Protein AF-A0A7X9L0F0-F1 (afdb_monomer)

Solvent-accessible surface area (backbone atoms only — not comparable to full-atom values): 12012 Å² total; per-residue (Å²): 140,77,88,56,93,48,73,67,47,41,52,56,44,48,60,56,48,57,75,78,35,98,74,82,87,87,76,88,82,74,77,85,48,47,47,38,34,37,38,38,44,34,38,97,91,52,71,46,58,34,46,40,31,23,64,49,83,66,97,52,60,66,62,49,37,62,73,74,42,71,89,80,73,79,95,74,75,69,92,76,52,66,53,38,78,64,40,91,64,58,71,67,58,52,51,50,54,34,52,49,49,51,50,52,39,56,79,66,70,49,64,34,47,33,32,42,34,30,40,29,33,77,90,78,73,46,73,43,82,71,50,74,35,71,75,33,76,78,72,46,44,79,38,33,52,72,54,81,37,53,71,67,59,51,50,53,52,40,51,50,45,51,54,49,55,50,51,56,61,71,69,55,83,89,73,84,89,58,67,69,70,70,73,70,72,76,76,77,79,78,80,82,83,75,135

Mean predicted aligned error: 9.74 Å

Sequence (195 aa):
VSKASNKKELEEGLDIAFTFDRKVLVEKAINNPMELNCSVLGDERKAKASVIEMPVTGGNLLGFIEKYISGVIGSKGMASLKRVVPAPIEDSLTKELQELSLNVFKELDCKGVVRIDYMYDVESNNYYITEINVIPGSLSYYLWEKSDISYSELIDLLVDIALHAHSVKQNLNYTFSSDILKSGINGKKGTKGKL

pLDDT: mean 85.5, std 18.8, range [37.0, 98.75]

Foldseek 3Di:
DDDDPDDVSVVVVVVVVCVPDVDDDDDDDDPPFFKKKWKWFFAPVDIFIFAIKTFDDDQVPVVCCVVPVPPDDDPPDCSPDRIDPNDSDDPVVRVVVRVVNVVVCVVVRAHGMKMWMWTADPVVRDIDTDDIGSCDVVSVVVRVVNRVADPVNSVVSRVVRVVVVVVVVVPDDPDDDDCVVVVPPPPDPDDDDDD

Radius of gyration: 25.97 Å; Cα contacts (8 Å, |Δi|>4): 234; chains: 1; bounding box: 78×35×80 Å

Structure (mmCIF, N/CA/C/O backbone):
data_AF-A0A7X9L0F0-F1
#
_entry.id   AF-A0A7X9L0F0-F1
#
loop_
_atom_site.group_PDB
_atom_site.id
_atom_site.type_symbol
_atom_site.label_atom_id
_atom_site.label_alt_id
_atom_site.label_comp_id
_atom_site.label_asym_id
_atom_site.label_entity_id
_atom_site.label_seq_id
_atom_site.pdbx_PDB_ins_code
_atom_site.Cartn_x
_atom_site.Cartn_y
_atom_site.Cartn_z
_atom_site.occupancy
_atom_site.B_iso_or_equiv
_atom_site.auth_seq_id
_atom_site.auth_comp_id
_atom_site.auth_asym_id
_atom_site.auth_atom_id
_atom_site.pdbx_PDB_model_num
ATOM 1 N N . VAL A 1 1 ? -10.569 13.985 5.944 1.00 86.38 1 VAL A N 1
ATOM 2 C CA . VAL A 1 1 ? -10.777 12.818 6.833 1.00 86.38 1 VAL A CA 1
ATOM 3 C C . VAL A 1 1 ? -10.855 13.316 8.266 1.00 86.38 1 VAL A C 1
ATOM 5 O O . VAL A 1 1 ? -10.016 14.125 8.646 1.00 86.38 1 VAL A O 1
ATOM 8 N N . SER A 1 2 ? -11.852 12.886 9.035 1.00 92.31 2 SER A N 1
ATOM 9 C CA . SER A 1 2 ? -12.012 13.202 10.461 1.00 92.31 2 SER A CA 1
ATOM 10 C C . SER A 1 2 ? -12.421 11.938 11.224 1.00 92.31 2 SER A C 1
ATOM 12 O O . SER A 1 2 ? -13.057 11.051 10.658 1.00 92.31 2 SER A O 1
ATOM 14 N N . LYS A 1 3 ? -12.033 11.835 12.502 1.00 92.38 3 LYS A N 1
ATOM 15 C CA . LYS A 1 3 ? -12.476 10.761 13.404 1.00 92.38 3 LYS A CA 1
ATOM 16 C C . LYS A 1 3 ? -13.628 11.284 14.258 1.00 92.38 3 LYS A C 1
ATOM 18 O O . LYS A 1 3 ? -13.509 12.370 14.812 1.00 92.38 3 LYS A O 1
ATOM 23 N N . ALA A 1 4 ? -14.695 10.499 14.383 1.00 95.06 4 ALA A N 1
ATOM 24 C CA . ALA A 1 4 ? -15.849 10.817 15.216 1.00 95.06 4 ALA A CA 1
ATOM 25 C C . ALA A 1 4 ? -16.078 9.719 16.262 1.00 95.06 4 ALA A C 1
ATOM 27 O O . ALA A 1 4 ? -16.122 8.534 15.930 1.00 95.06 4 ALA A O 1
ATOM 28 N N . SER A 1 5 ? -16.235 10.117 17.523 1.00 95.38 5 SER A N 1
ATOM 29 C CA . SER A 1 5 ? -16.463 9.219 18.667 1.00 95.38 5 SER A CA 1
ATOM 30 C C . SER A 1 5 ? -17.915 9.240 19.155 1.00 95.38 5 SER A C 1
ATOM 32 O O . SER A 1 5 ? -18.301 8.446 20.010 1.00 95.38 5 SER A O 1
ATOM 34 N N . ASN A 1 6 ? -18.730 10.157 18.634 1.00 96.69 6 ASN A N 1
ATOM 35 C CA . ASN A 1 6 ? -20.143 10.301 18.966 1.00 96.69 6 ASN A CA 1
ATOM 36 C C . ASN A 1 6 ? -20.931 10.885 17.782 1.00 96.69 6 ASN A C 1
ATOM 38 O O . ASN A 1 6 ? -20.364 11.299 16.773 1.00 96.69 6 ASN A O 1
ATOM 42 N N . LYS A 1 7 ? -22.262 10.919 17.922 1.00 97.31 7 LYS A N 1
ATOM 43 C CA . LYS A 1 7 ? -23.176 11.391 16.874 1.00 97.31 7 LYS A CA 1
ATOM 44 C C . LYS A 1 7 ? -22.903 12.838 16.445 1.00 97.31 7 LYS A C 1
ATOM 46 O O . LYS A 1 7 ? -22.953 13.118 15.256 1.00 97.31 7 LYS A O 1
ATOM 51 N N . LYS A 1 8 ? -22.605 13.731 17.391 1.00 97.88 8 LYS A N 1
ATOM 52 C CA . LYS A 1 8 ? -22.374 15.149 17.096 1.00 97.88 8 LYS A CA 1
ATOM 53 C C . LYS A 1 8 ? -21.105 15.339 16.259 1.00 97.88 8 LYS A C 1
ATOM 55 O O . LYS A 1 8 ? -21.146 16.003 15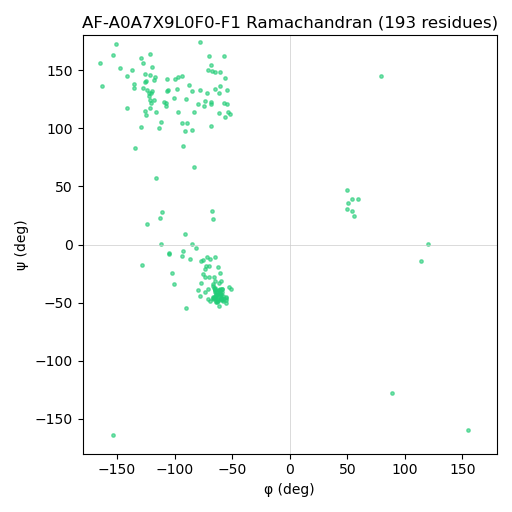.234 1.00 97.88 8 LYS A O 1
ATOM 60 N N . GLU A 1 9 ? -20.007 14.696 16.654 1.00 97.62 9 GLU A N 1
ATOM 61 C CA . GLU A 1 9 ? -18.753 14.719 15.885 1.00 97.62 9 GLU A CA 1
ATOM 62 C C . GLU A 1 9 ? -18.917 14.102 14.489 1.00 97.62 9 GLU A C 1
ATOM 64 O O . GLU A 1 9 ? -18.269 14.536 13.539 1.00 97.62 9 GLU A O 1
ATOM 69 N N . LEU A 1 10 ? -19.787 13.094 14.349 1.00 97.12 10 LEU A N 1
ATOM 70 C CA . LEU A 1 10 ? -20.101 12.509 13.048 1.00 97.12 10 LEU A CA 1
ATOM 71 C C . LEU A 1 10 ? -20.840 13.512 12.155 1.00 97.12 10 LEU A C 1
ATOM 73 O O . LEU A 1 10 ? -20.467 13.656 10.997 1.00 97.12 10 LEU A O 1
ATOM 77 N N . GLU A 1 11 ? -21.852 14.207 12.679 1.00 97.50 11 GLU A N 1
ATOM 78 C CA . GLU A 1 11 ? -22.581 15.255 11.946 1.00 97.50 11 GLU A CA 1
ATOM 79 C C . GLU A 1 11 ? -21.628 16.371 11.486 1.00 97.50 11 GLU A C 1
ATOM 81 O O . GLU A 1 11 ? -21.585 16.686 10.299 1.00 97.50 11 GLU A O 1
ATOM 86 N N . GLU A 1 12 ? -20.769 16.870 12.380 1.00 97.19 12 GLU A N 1
ATOM 87 C CA . GLU A 1 12 ? -19.753 17.882 12.050 1.00 97.19 12 GLU A CA 1
ATOM 88 C C . GLU A 1 12 ? -18.753 17.381 10.990 1.00 97.19 12 GLU A C 1
ATOM 90 O O . GLU A 1 12 ? -18.395 18.101 10.055 1.00 97.19 12 GLU A O 1
ATOM 95 N N . GLY A 1 13 ? -18.304 16.128 11.107 1.00 97.06 13 GLY A N 1
ATOM 96 C CA . GLY A 1 13 ? -17.402 15.509 10.139 1.00 97.06 13 GLY A CA 1
ATOM 97 C C . GLY A 1 13 ? -18.034 15.341 8.756 1.00 97.06 13 GLY A C 1
ATOM 98 O O . GLY A 1 13 ? -17.358 15.565 7.750 1.00 97.06 13 GLY A O 1
ATOM 99 N N . LEU A 1 14 ? -19.320 14.983 8.705 1.00 97.56 14 LEU A N 1
ATOM 100 C CA . LEU A 1 14 ? -20.085 14.873 7.463 1.00 97.56 14 LEU A CA 1
ATOM 101 C C . LEU A 1 14 ? -20.261 16.237 6.798 1.00 97.56 14 LEU A C 1
ATOM 103 O O . LEU A 1 14 ? -19.993 16.343 5.602 1.00 97.56 14 LEU A O 1
ATOM 107 N N . ASP A 1 15 ? -20.633 17.271 7.557 1.00 96.94 15 ASP A N 1
ATOM 108 C CA . ASP A 1 15 ? -20.785 18.633 7.032 1.00 96.94 15 ASP A CA 1
ATOM 109 C C . ASP A 1 15 ? -19.497 19.107 6.354 1.00 96.94 15 ASP A C 1
ATOM 111 O O . ASP A 1 15 ? -19.527 19.590 5.223 1.00 96.94 15 ASP A O 1
ATOM 115 N N . ILE A 1 16 ? -18.347 18.887 7.002 1.00 96.25 16 ILE A N 1
ATOM 116 C CA . ILE A 1 16 ? -17.034 19.204 6.429 1.00 96.25 16 ILE A CA 1
ATOM 117 C C . ILE A 1 16 ? -16.771 18.357 5.179 1.00 96.25 16 ILE A C 1
ATOM 119 O O . ILE A 1 16 ? -16.377 18.898 4.147 1.00 96.25 16 ILE A O 1
ATOM 123 N N . ALA A 1 17 ? -16.974 17.039 5.241 1.00 97.38 17 ALA A N 1
ATOM 124 C CA . ALA A 1 17 ? -16.674 16.138 4.128 1.00 97.38 17 ALA A CA 1
ATOM 125 C C . ALA A 1 17 ? -17.493 16.469 2.868 1.00 97.38 17 ALA A C 1
ATOM 127 O O . ALA A 1 17 ? -16.936 16.479 1.768 1.00 97.38 17 ALA A O 1
ATOM 128 N N . PHE A 1 18 ? -18.771 16.829 3.023 1.00 97.75 18 PHE A N 1
ATOM 129 C CA . PHE A 1 18 ? -19.638 17.218 1.908 1.00 97.75 18 PHE A CA 1
ATOM 130 C C . PHE A 1 18 ? -19.264 18.560 1.260 1.00 97.75 18 PHE A C 1
ATOM 132 O O . PHE A 1 18 ? -19.721 18.846 0.153 1.00 97.75 18 PHE A O 1
ATOM 139 N N . THR A 1 19 ? -18.394 19.365 1.885 1.00 97.19 19 THR A N 1
ATOM 140 C CA . THR A 1 19 ? -17.792 20.528 1.205 1.00 97.19 19 THR A CA 1
ATOM 141 C C . THR A 1 19 ? -16.729 20.134 0.175 1.00 97.19 19 THR A C 1
ATOM 143 O O . THR A 1 19 ? -16.453 20.918 -0.734 1.00 97.19 19 THR A O 1
ATOM 146 N N . PHE A 1 20 ? -16.148 18.933 0.290 1.00 97.00 20 PHE A N 1
ATOM 147 C CA . PHE A 1 20 ? -15.087 18.442 -0.594 1.00 97.00 20 PHE A CA 1
ATOM 148 C C . PHE A 1 20 ? -15.592 17.476 -1.670 1.00 97.00 20 PHE A C 1
ATOM 150 O O . PHE A 1 20 ? -15.057 17.483 -2.777 1.00 97.00 20 PHE A O 1
ATOM 157 N N . ASP A 1 21 ? -16.607 16.657 -1.376 1.00 97.75 21 ASP A N 1
ATOM 158 C CA . ASP A 1 21 ? -17.177 15.707 -2.340 1.00 97.75 21 ASP A CA 1
ATOM 159 C C . ASP A 1 21 ? -18.686 15.504 -2.110 1.00 97.75 21 ASP A C 1
ATOM 161 O O . ASP A 1 21 ? -19.192 15.586 -0.996 1.00 97.75 21 ASP A O 1
ATOM 165 N N . ARG A 1 22 ? -19.422 15.179 -3.176 1.00 97.12 22 ARG A N 1
ATOM 166 C CA . ARG A 1 22 ? -20.840 14.787 -3.128 1.00 97.12 22 ARG A CA 1
ATOM 167 C C . ARG A 1 22 ? -21.059 13.389 -2.545 1.00 97.12 22 ARG A C 1
ATOM 169 O O . ARG A 1 22 ? -22.194 13.036 -2.227 1.00 97.12 22 ARG A O 1
ATOM 176 N N . LYS A 1 23 ? -20.015 12.557 -2.497 1.00 97.44 23 LYS A N 1
ATOM 177 C CA . LYS A 1 23 ? -20.066 11.200 -1.947 1.00 97.44 23 LYS A CA 1
ATOM 178 C C . LYS A 1 23 ? -19.061 11.090 -0.810 1.00 97.44 23 LYS A C 1
ATOM 180 O O . LYS A 1 23 ? -17.874 11.304 -1.006 1.00 97.44 23 LYS A O 1
ATOM 185 N N . VAL A 1 24 ? -19.550 10.695 0.359 1.00 96.75 24 VAL A N 1
ATOM 186 C CA . VAL A 1 24 ? -18.734 10.501 1.559 1.00 96.75 24 VAL A CA 1
ATOM 187 C C . VAL A 1 24 ? -18.792 9.034 1.969 1.00 96.75 24 VAL A C 1
ATOM 189 O O . VAL A 1 24 ? -19.823 8.376 1.811 1.00 96.75 24 VAL A O 1
ATOM 192 N N . LEU A 1 25 ? -17.671 8.524 2.472 1.00 96.50 25 LEU A N 1
ATOM 193 C CA . LEU A 1 25 ? -17.548 7.189 3.038 1.00 96.50 25 LEU A CA 1
ATOM 194 C C . LEU A 1 25 ? -17.460 7.305 4.565 1.00 96.50 25 LEU A C 1
ATOM 196 O O . LEU A 1 25 ? -16.718 8.139 5.082 1.00 96.50 25 LEU A O 1
ATOM 200 N N . VAL A 1 26 ? -18.241 6.491 5.276 1.00 96.25 26 VAL A N 1
ATOM 201 C CA . VAL A 1 26 ? -18.210 6.393 6.741 1.00 96.25 26 VAL A CA 1
ATOM 202 C C . VAL A 1 26 ? -17.860 4.960 7.097 1.00 96.25 26 VAL A C 1
ATOM 204 O O . VAL A 1 26 ? -18.575 4.034 6.716 1.00 96.25 26 VAL A O 1
ATOM 207 N N . GLU A 1 27 ? -16.769 4.785 7.834 1.00 94.00 27 GLU A N 1
ATOM 208 C CA . GLU A 1 27 ? -16.207 3.474 8.151 1.00 94.00 27 GLU A CA 1
ATOM 209 C C . GLU A 1 27 ? -16.006 3.321 9.652 1.00 94.00 27 GLU A C 1
ATOM 211 O O . GLU A 1 27 ? -15.874 4.294 10.402 1.00 94.00 27 GLU A O 1
ATOM 216 N N . LYS A 1 28 ? -15.977 2.068 10.108 1.00 92.31 28 LYS A N 1
ATOM 217 C CA . LYS A 1 28 ? -15.648 1.765 11.496 1.00 92.31 28 LYS A CA 1
ATOM 218 C C . LYS A 1 28 ? -14.173 2.092 11.731 1.00 92.31 28 LYS A C 1
ATOM 220 O O . LYS A 1 28 ? -13.304 1.497 11.108 1.00 92.31 28 LYS A O 1
ATOM 225 N N . ALA A 1 29 ? -13.897 2.987 12.676 1.00 91.12 29 ALA A N 1
ATOM 226 C CA . ALA A 1 29 ? -12.527 3.298 13.059 1.00 91.12 29 ALA A CA 1
ATOM 227 C C . ALA A 1 29 ? -11.843 2.081 13.704 1.00 91.12 29 ALA A C 1
ATOM 229 O O . ALA A 1 29 ? -12.396 1.457 14.616 1.00 91.12 29 ALA A O 1
ATOM 230 N N . ILE A 1 30 ? -10.616 1.796 13.270 1.00 88.31 30 ILE A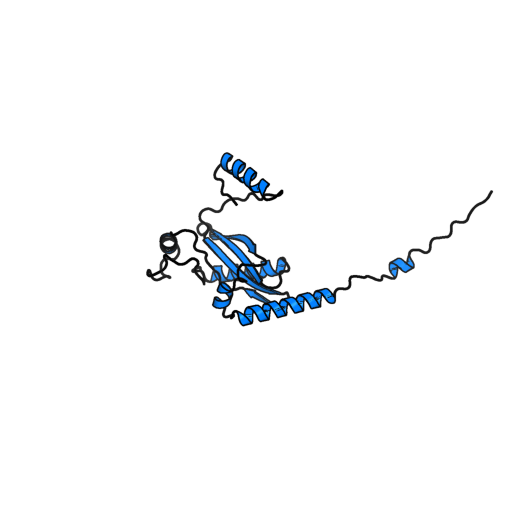 N 1
ATOM 231 C CA . ILE A 1 30 ? -9.710 0.873 13.955 1.00 88.31 30 ILE A CA 1
ATOM 232 C C . ILE A 1 30 ? -8.986 1.675 15.041 1.00 88.31 30 ILE A C 1
ATOM 234 O O . ILE A 1 30 ? -8.541 2.804 14.812 1.00 88.31 30 ILE A O 1
ATOM 238 N N . ASN A 1 31 ? -8.928 1.140 16.258 1.00 84.25 31 ASN A N 1
ATOM 239 C CA . ASN A 1 31 ? -8.285 1.825 17.374 1.00 84.25 31 ASN A CA 1
ATOM 240 C C . ASN A 1 31 ? -6.808 1.446 17.428 1.00 84.25 31 ASN A C 1
ATOM 242 O O . ASN A 1 31 ? -6.484 0.272 17.519 1.00 84.25 31 ASN A O 1
ATOM 246 N N . ASN A 1 32 ? -5.934 2.455 17.409 1.00 83.94 32 ASN A N 1
ATOM 247 C CA . ASN A 1 32 ? -4.477 2.296 17.457 1.00 83.94 32 ASN A CA 1
ATOM 248 C C . ASN A 1 32 ? -3.909 1.280 16.437 1.00 83.94 32 ASN A C 1
ATOM 250 O O . ASN A 1 32 ? -3.097 0.442 16.834 1.00 83.94 32 ASN A O 1
ATOM 254 N N . PRO A 1 33 ? -4.320 1.317 15.151 1.00 89.75 33 PRO A N 1
ATOM 255 C CA . PRO A 1 33 ? -3.752 0.421 14.155 1.00 89.75 33 PRO A CA 1
ATOM 256 C C . PRO A 1 33 ? -2.265 0.719 13.949 1.00 89.75 33 PRO A C 1
ATOM 258 O O . PRO A 1 33 ? -1.828 1.869 14.026 1.00 89.75 33 PRO A O 1
ATOM 261 N N . MET A 1 34 ? -1.506 -0.322 13.630 1.00 90.56 34 MET A N 1
ATOM 262 C CA . MET A 1 34 ? -0.194 -0.194 13.016 1.00 90.56 34 MET A CA 1
ATOM 263 C C . MET A 1 34 ? -0.395 0.067 11.520 1.00 90.56 34 MET A C 1
ATOM 265 O O . MET A 1 34 ? -1.014 -0.737 10.827 1.00 90.56 34 MET A O 1
ATOM 269 N N . GLU A 1 35 ? 0.107 1.190 11.018 1.00 93.94 35 GLU A N 1
ATOM 270 C CA . GLU A 1 35 ? 0.107 1.467 9.580 1.00 93.94 35 GLU A CA 1
ATOM 271 C C . GLU A 1 35 ? 1.232 0.676 8.902 1.00 93.94 35 GLU A C 1
ATOM 273 O O . GLU A 1 35 ? 2.370 0.672 9.379 1.00 93.94 35 GLU A O 1
ATOM 278 N N . LEU A 1 36 ? 0.919 0.011 7.791 1.00 96.94 36 LEU A N 1
ATOM 279 C CA . LEU A 1 36 ? 1.871 -0.759 6.993 1.00 96.94 36 LEU A CA 1
ATOM 280 C C . LEU A 1 36 ? 1.655 -0.463 5.512 1.00 96.94 36 LEU A C 1
ATOM 282 O O . LEU A 1 36 ? 0.525 -0.488 5.052 1.00 96.94 36 LEU A O 1
ATOM 286 N N . ASN A 1 37 ? 2.716 -0.236 4.743 1.00 97.75 37 ASN A N 1
ATOM 287 C CA . ASN A 1 37 ? 2.601 0.082 3.318 1.00 97.75 37 ASN A CA 1
ATOM 288 C C . ASN A 1 37 ? 3.446 -0.865 2.469 1.00 97.75 37 ASN A C 1
ATOM 290 O O . ASN A 1 37 ? 4.598 -1.148 2.804 1.00 97.75 37 ASN A O 1
ATOM 294 N N . CYS A 1 38 ? 2.912 -1.287 1.326 1.00 98.62 38 CYS A N 1
ATOM 295 C CA . CYS A 1 38 ? 3.629 -2.082 0.332 1.00 98.62 38 CYS A CA 1
ATOM 296 C C . CYS A 1 38 ? 3.510 -1.425 -1.044 1.00 98.62 38 CYS A C 1
ATOM 298 O O . CYS A 1 38 ? 2.425 -1.008 -1.444 1.00 98.62 38 CYS A O 1
ATOM 300 N N . SER A 1 39 ? 4.609 -1.325 -1.791 1.00 98.62 39 SER A N 1
ATOM 301 C CA . SER A 1 39 ? 4.567 -0.875 -3.181 1.00 98.62 39 SER A CA 1
ATOM 302 C C . SER A 1 39 ? 4.614 -2.063 -4.129 1.00 98.62 39 SER A C 1
ATOM 304 O O . SER A 1 39 ? 5.332 -3.031 -3.889 1.00 98.62 39 SER A O 1
ATOM 306 N N . VAL A 1 40 ? 3.874 -1.974 -5.231 1.00 98.75 40 VAL A N 1
ATOM 307 C CA . VAL A 1 40 ? 3.929 -2.948 -6.324 1.00 98.75 40 VAL A CA 1
ATOM 308 C C . VAL A 1 40 ? 4.350 -2.234 -7.599 1.00 98.75 40 VAL A C 1
ATOM 310 O O . VAL A 1 40 ? 3.819 -1.168 -7.908 1.00 98.75 40 VAL A O 1
ATOM 313 N N . LEU A 1 41 ? 5.321 -2.813 -8.304 1.00 98.62 41 LEU A N 1
ATOM 314 C CA . LEU A 1 41 ? 5.854 -2.334 -9.579 1.00 98.62 41 LEU A CA 1
ATOM 315 C C . LEU A 1 41 ? 5.686 -3.435 -10.620 1.00 98.62 41 LEU A C 1
ATOM 317 O O . LEU A 1 41 ? 6.139 -4.563 -10.401 1.00 98.62 41 LEU A O 1
ATOM 321 N N . GLY A 1 42 ? 5.079 -3.106 -11.756 1.00 98.19 42 GLY A N 1
ATOM 322 C CA . GLY A 1 42 ? 4.940 -4.044 -12.860 1.00 98.19 42 GLY A CA 1
ATOM 323 C C . GLY A 1 42 ? 3.765 -3.774 -13.782 1.00 98.19 42 GLY A C 1
ATOM 324 O O . GLY A 1 42 ? 3.227 -2.672 -13.849 1.00 98.19 42 GLY A O 1
ATOM 325 N N . ASP A 1 43 ? 3.383 -4.815 -14.502 1.00 97.69 43 ASP A N 1
ATOM 326 C CA . ASP A 1 43 ? 2.203 -4.886 -15.357 1.00 97.69 43 ASP A CA 1
ATOM 327 C C . ASP A 1 43 ? 1.744 -6.352 -15.475 1.00 97.69 43 ASP A C 1
ATOM 329 O O . ASP A 1 43 ? 2.153 -7.206 -14.680 1.00 97.69 43 ASP A O 1
ATOM 333 N N . GLU A 1 44 ? 0.902 -6.671 -16.458 1.00 94.19 44 GLU A N 1
ATOM 334 C CA . GLU A 1 44 ? 0.387 -8.024 -16.680 1.00 94.19 44 GLU A CA 1
ATOM 335 C C . GLU A 1 44 ? 1.468 -9.069 -17.005 1.00 94.19 44 GLU A C 1
ATOM 337 O O . GLU A 1 44 ? 1.222 -10.268 -16.856 1.00 94.19 44 GLU A O 1
ATOM 342 N N . ARG A 1 45 ? 2.663 -8.646 -17.447 1.00 95.56 45 ARG A N 1
ATOM 343 C CA . ARG A 1 45 ? 3.774 -9.553 -17.773 1.00 95.56 45 ARG A CA 1
ATOM 344 C C . ARG A 1 45 ? 4.460 -10.031 -16.502 1.00 95.56 45 ARG A C 1
ATOM 346 O O . ARG A 1 45 ? 4.812 -11.206 -16.383 1.00 95.56 45 ARG A O 1
ATOM 353 N N . LYS A 1 46 ? 4.705 -9.103 -15.574 1.00 96.44 46 LYS A N 1
ATOM 354 C CA . LYS A 1 46 ? 5.382 -9.359 -14.302 1.00 96.44 46 LYS A CA 1
ATOM 355 C C . LYS A 1 46 ? 5.118 -8.216 -13.331 1.00 96.44 46 LYS A C 1
ATOM 357 O O . LYS A 1 46 ? 5.299 -7.055 -13.683 1.00 96.44 46 LYS A O 1
ATOM 362 N N . ALA A 1 47 ? 4.824 -8.568 -12.084 1.00 98.00 47 ALA A N 1
ATOM 363 C CA . ALA A 1 47 ? 4.775 -7.640 -10.964 1.00 98.00 47 ALA A CA 1
ATOM 364 C C . ALA A 1 47 ? 5.684 -8.115 -9.824 1.00 98.00 47 ALA A C 1
ATOM 366 O O . ALA A 1 47 ? 5.874 -9.317 -9.617 1.00 98.00 47 ALA A O 1
ATOM 367 N N . LYS A 1 48 ? 6.269 -7.161 -9.101 1.00 98.44 48 LYS A N 1
ATOM 368 C CA . LYS A 1 48 ? 7.068 -7.384 -7.891 1.00 98.44 48 LYS A CA 1
ATOM 369 C C . LYS A 1 48 ? 6.472 -6.535 -6.773 1.00 98.44 48 LYS A C 1
ATOM 371 O O . LYS A 1 48 ? 6.075 -5.404 -7.029 1.00 98.44 48 LYS A O 1
ATOM 376 N N . ALA A 1 49 ? 6.427 -7.073 -5.559 1.00 98.62 49 ALA A N 1
ATOM 377 C CA . ALA A 1 49 ? 6.143 -6.311 -4.348 1.00 98.62 49 ALA A CA 1
ATOM 378 C C . ALA A 1 49 ? 7.457 -5.851 -3.699 1.00 98.62 49 ALA A C 1
ATOM 380 O O . ALA A 1 49 ? 8.470 -6.556 -3.757 1.00 98.62 49 ALA A O 1
ATOM 381 N N . SER A 1 50 ? 7.450 -4.668 -3.096 1.00 98.62 50 SER A N 1
ATOM 382 C CA . SER A 1 50 ? 8.561 -4.150 -2.303 1.00 98.62 50 SER A CA 1
ATOM 383 C C . SER A 1 50 ? 8.594 -4.776 -0.907 1.00 98.62 50 SER A C 1
ATOM 385 O O . SER A 1 50 ? 7.660 -5.464 -0.491 1.00 98.62 50 SER A O 1
ATOM 387 N N . VAL A 1 51 ? 9.632 -4.470 -0.128 1.00 98.38 51 VAL A N 1
ATOM 388 C CA . VAL A 1 51 ? 9.569 -4.594 1.340 1.00 98.38 51 VAL A CA 1
ATOM 389 C C . VAL A 1 51 ? 8.411 -3.765 1.918 1.00 98.38 51 VAL A C 1
ATOM 391 O O . VAL A 1 51 ? 7.901 -2.857 1.255 1.00 98.38 51 VAL A O 1
ATOM 394 N N . ILE A 1 52 ? 8.005 -4.065 3.153 1.00 98.31 52 ILE A N 1
ATOM 395 C CA . ILE A 1 52 ? 6.944 -3.337 3.861 1.00 98.31 52 ILE A CA 1
ATOM 396 C C . ILE A 1 52 ? 7.539 -2.130 4.601 1.00 98.31 52 ILE A C 1
ATOM 398 O O . ILE A 1 52 ? 8.599 -2.239 5.217 1.00 98.31 52 ILE A O 1
ATOM 402 N N . GLU A 1 53 ? 6.875 -0.979 4.552 1.00 96.25 53 GLU A N 1
ATOM 403 C CA . GLU A 1 53 ? 7.148 0.188 5.405 1.00 96.25 53 GLU A CA 1
ATOM 404 C C . GLU A 1 53 ? 6.188 0.199 6.592 1.00 96.25 53 GLU A C 1
ATOM 406 O O . GLU A 1 53 ? 5.013 -0.100 6.427 1.00 96.25 53 GLU A O 1
ATOM 411 N N . MET A 1 54 ? 6.668 0.642 7.755 1.00 94.31 54 MET A N 1
ATOM 412 C CA . MET A 1 54 ? 5.826 1.097 8.862 1.00 94.31 54 MET A CA 1
ATOM 413 C C . MET A 1 54 ? 6.015 2.614 9.041 1.00 94.31 54 MET A C 1
ATOM 415 O O . MET A 1 54 ? 7.076 3.042 9.523 1.00 94.31 54 MET A O 1
ATOM 419 N N . PRO A 1 55 ? 5.050 3.456 8.629 1.00 89.62 55 PRO A N 1
ATOM 420 C CA . PRO A 1 55 ? 5.073 4.884 8.927 1.00 89.62 55 PRO A CA 1
ATOM 421 C C . PRO A 1 55 ? 5.064 5.136 10.437 1.00 89.62 55 PRO A C 1
ATOM 423 O O . PRO A 1 55 ? 4.494 4.368 11.209 1.00 89.62 55 PRO A O 1
ATOM 426 N N . VAL A 1 56 ? 5.702 6.225 10.872 1.00 80.62 56 VAL A N 1
ATOM 427 C CA . VAL A 1 56 ? 5.736 6.607 12.290 1.00 80.62 56 VAL A CA 1
ATOM 428 C C . VAL A 1 56 ? 4.959 7.906 12.475 1.00 80.62 56 VAL A C 1
ATOM 430 O O . VAL A 1 56 ? 5.458 8.998 12.194 1.00 80.62 56 VAL A O 1
ATOM 433 N N . THR A 1 57 ? 3.722 7.788 12.948 1.00 67.56 57 THR A N 1
ATOM 434 C CA . THR A 1 57 ? 2.817 8.905 13.237 1.00 67.56 57 THR A CA 1
ATOM 435 C C . THR A 1 57 ? 2.865 9.267 14.727 1.00 67.56 57 THR A C 1
ATOM 437 O O . THR A 1 57 ? 2.448 8.506 15.593 1.00 67.56 57 THR A O 1
ATOM 440 N N . GLY A 1 58 ? 3.371 10.466 15.044 1.00 55.25 58 GLY A N 1
ATOM 441 C CA . GLY A 1 58 ? 3.452 10.982 16.419 1.00 55.25 58 GLY A CA 1
ATOM 442 C C . GLY A 1 58 ? 4.632 10.418 17.226 1.00 55.25 58 GLY A C 1
ATOM 443 O O . GLY A 1 58 ? 5.036 9.274 17.068 1.00 55.25 58 GLY A O 1
ATOM 444 N N . GLY A 1 59 ? 5.225 11.243 18.097 1.00 50.31 59 GLY A N 1
ATOM 445 C CA . GLY A 1 59 ? 6.521 11.005 18.762 1.00 50.31 59 GLY A CA 1
ATOM 446 C C . GLY A 1 59 ?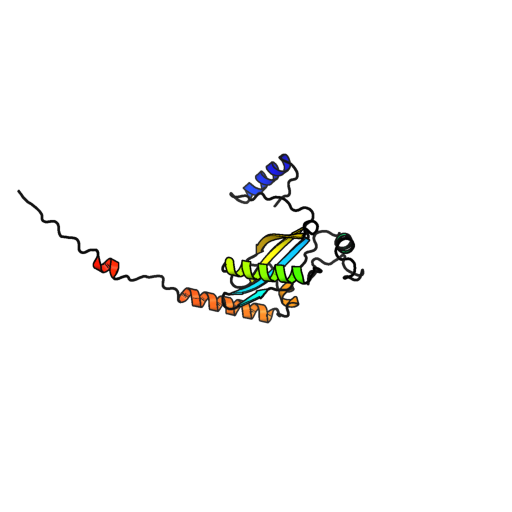 6.610 9.845 19.766 1.00 50.31 59 GLY A C 1
ATOM 447 O O . GLY A 1 59 ? 7.492 9.869 20.618 1.00 50.31 59 GLY A O 1
ATOM 448 N N . ASN A 1 60 ? 5.733 8.842 19.694 1.00 52.62 60 ASN A N 1
ATOM 449 C CA . ASN A 1 60 ? 5.663 7.731 20.645 1.00 52.62 60 ASN A CA 1
ATOM 450 C C . ASN A 1 60 ? 6.099 6.377 20.056 1.00 52.62 60 ASN A C 1
ATOM 452 O O . ASN A 1 60 ? 5.689 5.320 20.532 1.00 52.62 60 ASN A O 1
ATOM 456 N N . LEU A 1 61 ? 6.989 6.411 19.058 1.00 56.66 61 LEU A N 1
ATOM 457 C CA . LEU A 1 61 ? 7.656 5.230 18.499 1.00 56.66 61 LEU A CA 1
ATOM 458 C C . LEU A 1 61 ? 8.298 4.357 19.588 1.00 56.66 61 LEU A C 1
ATOM 460 O O . LEU A 1 61 ? 8.231 3.138 19.516 1.00 56.66 61 LEU A O 1
ATOM 464 N N . LEU A 1 62 ? 8.880 4.983 20.617 1.00 53.03 62 LEU A N 1
ATOM 465 C CA . LEU A 1 62 ? 9.496 4.283 21.747 1.00 53.03 62 LEU A CA 1
ATOM 466 C C . LEU A 1 62 ? 8.478 3.441 22.524 1.00 53.03 62 LEU A C 1
ATOM 468 O O . LEU A 1 62 ? 8.724 2.259 22.725 1.00 53.03 62 LEU A O 1
ATOM 472 N N . GLY A 1 63 ? 7.320 4.005 22.883 1.00 58.41 63 GLY A N 1
ATOM 473 C CA . GLY A 1 63 ? 6.283 3.267 23.609 1.00 58.41 63 GLY A CA 1
ATOM 474 C C . GLY A 1 63 ? 5.661 2.140 22.782 1.00 58.41 63 GLY A C 1
ATOM 475 O O . GLY A 1 63 ? 5.330 1.089 23.323 1.00 58.41 63 GLY A O 1
ATOM 476 N N . PHE A 1 64 ? 5.540 2.324 21.464 1.00 62.59 64 PHE A N 1
ATOM 477 C CA . PHE A 1 64 ? 5.055 1.274 20.569 1.00 62.59 64 PHE A CA 1
ATOM 478 C C . PHE A 1 64 ? 6.077 0.145 20.395 1.00 62.59 64 PHE A C 1
ATOM 480 O O . PHE A 1 64 ? 5.728 -1.024 20.539 1.00 62.59 64 PHE A O 1
ATOM 487 N N . ILE A 1 65 ? 7.348 0.484 20.150 1.00 61.75 65 ILE A N 1
ATOM 488 C CA . ILE A 1 65 ? 8.427 -0.502 20.018 1.00 61.75 65 ILE A CA 1
ATOM 489 C C . ILE A 1 65 ? 8.611 -1.287 21.313 1.00 61.75 65 ILE A C 1
ATOM 491 O O . ILE A 1 65 ? 8.761 -2.502 21.277 1.00 61.75 65 ILE A O 1
ATOM 495 N N . GLU A 1 66 ? 8.569 -0.615 22.459 1.00 59.12 66 GLU A N 1
ATOM 496 C CA . GLU A 1 66 ? 8.690 -1.264 23.762 1.00 59.12 66 GLU A CA 1
ATOM 497 C C . GLU A 1 66 ? 7.512 -2.209 24.037 1.00 59.12 66 GLU A C 1
ATOM 499 O O . GLU A 1 66 ? 7.713 -3.312 24.543 1.00 59.12 66 GLU A O 1
ATOM 504 N N . LYS A 1 67 ? 6.293 -1.820 23.637 1.00 62.12 67 LYS A N 1
ATOM 505 C CA . LYS A 1 67 ? 5.081 -2.620 23.848 1.00 62.12 67 LYS A CA 1
ATOM 506 C C . LYS A 1 67 ? 4.938 -3.797 22.872 1.00 62.12 67 LYS A C 1
ATOM 508 O O . LYS A 1 67 ? 4.397 -4.822 23.275 1.00 62.12 67 LYS A O 1
ATO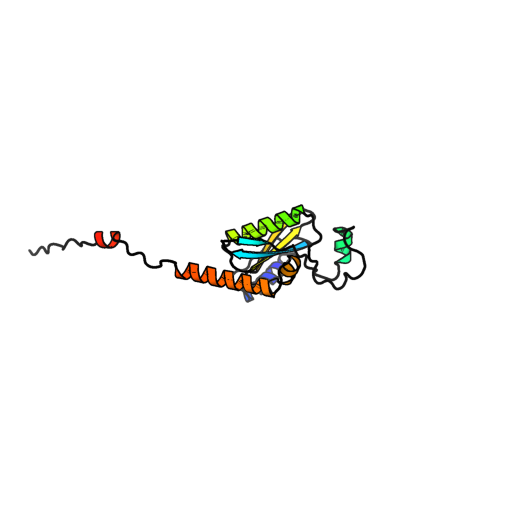M 513 N N . TYR A 1 68 ? 5.401 -3.665 21.625 1.00 61.97 68 TYR A N 1
ATOM 514 C CA . TYR A 1 68 ? 5.082 -4.622 20.551 1.00 61.97 68 TYR A CA 1
ATOM 515 C C . TYR A 1 68 ? 6.284 -5.176 19.771 1.00 61.97 68 TYR A C 1
ATOM 517 O O . TYR A 1 68 ? 6.137 -6.192 19.105 1.00 61.97 68 TYR A O 1
ATOM 525 N N . ILE A 1 69 ? 7.458 -4.540 19.828 1.00 61.66 69 ILE A N 1
ATOM 526 C CA . ILE A 1 69 ? 8.638 -4.868 18.994 1.00 61.66 69 ILE A CA 1
ATOM 527 C C . ILE A 1 69 ? 9.872 -5.167 19.883 1.00 61.66 69 ILE A C 1
ATOM 529 O O . ILE A 1 69 ? 11.025 -5.122 19.446 1.00 61.66 69 ILE A O 1
ATOM 533 N N . SER A 1 70 ? 9.659 -5.457 21.173 1.00 48.28 70 SER A N 1
ATOM 534 C CA . SER A 1 70 ? 10.742 -5.636 22.145 1.00 48.28 70 SER A CA 1
ATOM 535 C C . SER A 1 70 ? 11.759 -6.697 21.680 1.00 48.28 70 SER A C 1
ATOM 537 O O . SER A 1 70 ? 11.421 -7.845 21.417 1.00 48.28 70 SER A O 1
ATOM 539 N N . GLY A 1 71 ? 13.030 -6.288 21.547 1.00 50.16 71 GLY A N 1
ATOM 540 C CA . GLY A 1 71 ? 14.158 -7.170 21.207 1.00 50.16 71 GLY A CA 1
ATOM 541 C C . GLY A 1 71 ? 14.843 -6.928 19.855 1.00 50.16 71 GLY A C 1
ATOM 542 O O . GLY A 1 71 ? 15.961 -7.405 19.677 1.00 50.16 71 GLY A O 1
ATOM 543 N N . VAL A 1 72 ? 14.249 -6.162 18.930 1.00 48.12 72 VAL A N 1
ATOM 544 C CA . VAL A 1 72 ? 14.786 -6.040 17.552 1.00 48.12 72 VAL A CA 1
ATOM 545 C C . VAL A 1 72 ? 15.560 -4.737 17.303 1.00 48.12 72 VAL A C 1
ATOM 547 O O . VAL A 1 72 ? 16.432 -4.693 16.437 1.00 48.12 72 VAL A O 1
ATOM 550 N N . ILE A 1 73 ? 15.297 -3.664 18.062 1.00 49.12 73 ILE A N 1
ATOM 551 C CA . ILE A 1 73 ? 15.784 -2.323 17.701 1.00 49.12 73 ILE A CA 1
ATOM 552 C C . ILE A 1 73 ? 16.578 -1.681 18.845 1.00 49.12 73 ILE A C 1
ATOM 554 O O . ILE A 1 73 ? 16.052 -1.392 19.919 1.00 49.12 73 ILE A O 1
ATOM 558 N N . GLY A 1 74 ? 17.875 -1.455 18.610 1.00 47.22 74 GLY A N 1
ATOM 559 C CA . GLY A 1 74 ? 18.787 -0.829 19.566 1.00 47.22 74 GLY A CA 1
ATOM 560 C C . GLY A 1 74 ? 18.362 0.598 19.932 1.00 47.22 74 GLY A C 1
ATOM 561 O O . GLY A 1 74 ? 18.125 1.439 19.068 1.00 47.22 74 GLY A O 1
ATOM 562 N N . SER A 1 75 ? 18.306 0.880 21.234 1.00 43.53 75 SER A N 1
ATOM 563 C CA . SER A 1 75 ? 17.737 2.079 21.874 1.00 43.53 75 SER A CA 1
ATOM 564 C C . SER A 1 75 ? 18.475 3.411 21.630 1.00 43.53 75 SER A C 1
ATOM 566 O O . SER A 1 75 ? 18.441 4.296 22.484 1.00 43.53 75 SER A O 1
ATOM 568 N N . LYS A 1 76 ? 19.166 3.607 20.502 1.00 40.69 76 LYS A N 1
ATOM 569 C CA . LYS A 1 76 ? 19.907 4.850 20.222 1.00 40.69 76 LYS A CA 1
ATOM 570 C C . LYS A 1 76 ? 19.549 5.410 18.844 1.00 40.69 76 LYS A C 1
ATOM 572 O O . LYS A 1 76 ? 20.075 4.958 17.839 1.00 40.69 76 LYS A O 1
ATOM 577 N N . GLY A 1 77 ? 18.680 6.427 18.816 1.00 44.12 77 GLY A N 1
ATOM 578 C CA . GLY A 1 77 ? 18.494 7.311 17.649 1.00 44.12 77 GLY A CA 1
ATOM 579 C C . GLY A 1 77 ? 17.096 7.366 17.022 1.00 44.12 77 GLY A C 1
ATOM 580 O O . GLY A 1 77 ? 16.903 8.102 16.063 1.00 44.12 77 GLY A O 1
ATOM 581 N N . MET A 1 78 ? 16.107 6.641 17.551 1.00 50.59 78 MET A N 1
ATOM 582 C CA . MET A 1 78 ? 14.805 6.464 16.884 1.00 50.59 78 MET A CA 1
ATOM 583 C C . MET A 1 78 ? 13.844 7.663 16.938 1.00 50.59 78 MET A C 1
ATOM 585 O O . MET A 1 78 ? 12.870 7.690 16.196 1.00 50.59 78 MET A O 1
ATOM 589 N N . ALA A 1 79 ? 14.100 8.672 17.774 1.00 43.91 79 ALA A N 1
ATOM 590 C CA . ALA A 1 79 ? 13.173 9.792 17.984 1.00 43.91 79 ALA A CA 1
ATOM 591 C C . ALA A 1 79 ? 12.953 10.690 16.742 1.00 43.91 79 ALA A C 1
ATOM 593 O O . ALA A 1 79 ? 12.056 11.529 16.752 1.00 43.91 79 ALA A O 1
ATOM 594 N N . SER A 1 80 ? 13.750 10.528 15.679 1.00 48.41 80 SER A N 1
ATOM 595 C CA . SER A 1 80 ? 13.666 11.304 14.431 1.00 48.41 80 SER A CA 1
ATOM 596 C C . SER A 1 80 ? 13.197 10.502 13.209 1.00 48.41 80 SER A C 1
ATOM 598 O O . SER A 1 80 ? 13.104 11.063 12.112 1.00 48.41 80 SER A O 1
ATOM 600 N N . LEU A 1 81 ? 12.905 9.205 13.355 1.00 57.84 81 LEU A N 1
ATOM 601 C CA . LEU A 1 81 ? 12.483 8.370 12.231 1.00 57.84 81 LEU A CA 1
ATOM 602 C C . LEU A 1 81 ? 11.037 8.695 11.843 1.00 57.84 81 LEU A C 1
ATOM 604 O O . LEU A 1 81 ? 10.117 8.508 12.629 1.00 57.84 81 LEU A O 1
ATOM 608 N N . LYS A 1 82 ? 10.835 9.152 10.601 1.00 75.94 82 LYS A N 1
ATOM 609 C CA . LYS A 1 82 ? 9.496 9.340 10.007 1.00 75.94 82 LYS A CA 1
ATOM 610 C C . LYS A 1 82 ? 8.856 8.021 9.543 1.00 75.94 82 LYS A C 1
ATOM 612 O O . LYS A 1 82 ? 7.674 8.000 9.217 1.00 75.94 82 LYS A O 1
ATOM 617 N N . ARG A 1 83 ? 9.651 6.950 9.450 1.00 85.69 83 ARG A N 1
ATOM 618 C CA . ARG A 1 83 ? 9.280 5.623 8.940 1.00 85.69 83 ARG A CA 1
ATOM 619 C C . ARG A 1 83 ? 10.323 4.579 9.331 1.00 85.69 83 ARG A C 1
ATOM 621 O O . ARG A 1 83 ? 11.492 4.932 9.515 1.00 85.69 83 ARG A O 1
ATOM 628 N N . VAL A 1 84 ? 9.920 3.314 9.372 1.00 91.50 84 VAL A N 1
ATOM 629 C CA . VAL A 1 84 ? 10.802 2.148 9.522 1.00 91.50 84 VAL A CA 1
ATOM 630 C C . VAL A 1 84 ? 10.666 1.271 8.277 1.00 91.50 84 VAL A C 1
ATOM 632 O O . VAL A 1 84 ? 9.557 0.899 7.902 1.00 91.50 84 VAL A O 1
ATOM 635 N N . VAL A 1 85 ? 11.788 0.989 7.607 1.00 92.94 85 VAL A N 1
ATOM 636 C CA . VAL A 1 85 ? 11.836 0.191 6.371 1.00 92.94 85 VAL A CA 1
ATOM 637 C C . VAL A 1 85 ? 13.081 -0.711 6.402 1.00 92.94 85 VAL A C 1
ATOM 639 O O . VAL A 1 85 ? 14.193 -0.168 6.417 1.00 92.94 85 VAL A O 1
ATOM 642 N N . PRO A 1 86 ? 12.940 -2.051 6.387 1.00 94.75 86 PRO A N 1
ATOM 643 C CA . PRO A 1 86 ? 11.681 -2.805 6.408 1.00 94.75 86 PRO A CA 1
ATOM 644 C C . PRO A 1 86 ? 10.933 -2.682 7.748 1.00 94.75 86 PRO A C 1
ATOM 646 O O . PRO A 1 86 ? 11.542 -2.418 8.784 1.00 94.75 86 PRO A O 1
ATOM 649 N N . ALA A 1 87 ? 9.611 -2.857 7.720 1.00 93.94 87 ALA A N 1
ATOM 650 C CA . ALA A 1 87 ? 8.765 -2.882 8.907 1.00 93.94 87 ALA A CA 1
ATOM 651 C C . ALA A 1 87 ? 9.178 -4.034 9.846 1.00 93.94 87 ALA A C 1
ATOM 653 O O . ALA A 1 87 ? 9.421 -5.143 9.370 1.00 93.94 87 ALA A O 1
ATOM 654 N N . PRO A 1 88 ? 9.249 -3.806 11.169 1.00 91.00 88 PRO A N 1
ATOM 655 C CA . PRO A 1 88 ? 9.658 -4.820 12.136 1.00 91.00 88 PRO A CA 1
ATOM 656 C C . PRO A 1 88 ? 8.468 -5.716 12.521 1.00 91.00 88 PRO A C 1
ATOM 658 O O . PRO A 1 88 ? 7.976 -5.667 13.647 1.00 91.00 88 PRO A O 1
ATOM 661 N N . ILE A 1 89 ? 7.981 -6.491 11.556 1.00 92.69 89 ILE A N 1
ATOM 662 C CA . ILE A 1 89 ? 6.858 -7.426 11.693 1.00 92.69 89 ILE A CA 1
ATOM 663 C C . ILE A 1 89 ? 7.312 -8.847 11.348 1.00 92.69 89 ILE A C 1
ATOM 665 O O . ILE A 1 89 ? 8.360 -9.033 10.733 1.00 92.69 89 ILE A O 1
ATOM 669 N N . GLU A 1 90 ? 6.515 -9.844 11.727 1.00 94.06 90 GLU A N 1
ATOM 670 C CA . GLU A 1 90 ? 6.792 -11.248 11.412 1.00 94.06 90 GLU A CA 1
ATOM 671 C C . GLU A 1 90 ? 6.952 -11.479 9.899 1.00 94.06 90 GLU A C 1
ATOM 673 O O . GLU A 1 90 ? 6.226 -10.911 9.072 1.00 94.06 90 GLU A O 1
ATOM 678 N N . ASP A 1 91 ? 7.869 -12.375 9.527 1.00 96.12 91 ASP A N 1
ATOM 679 C CA . ASP A 1 91 ? 8.123 -12.738 8.126 1.00 96.12 91 ASP A CA 1
ATOM 680 C C . ASP A 1 91 ? 6.875 -13.316 7.442 1.00 96.12 91 ASP A C 1
ATOM 682 O O . ASP A 1 91 ? 6.687 -13.149 6.235 1.00 96.12 91 ASP A O 1
ATOM 686 N N . SER A 1 92 ? 6.014 -14.003 8.202 1.00 96.75 92 SER A N 1
ATOM 687 C CA . SER A 1 92 ? 4.738 -14.527 7.709 1.00 96.75 92 SER A CA 1
ATOM 688 C C . SER A 1 92 ? 3.800 -13.401 7.282 1.00 96.75 92 SER A C 1
ATOM 690 O O . SER A 1 92 ? 3.315 -13.421 6.154 1.00 96.75 92 SER A O 1
ATOM 692 N N . LEU A 1 93 ? 3.616 -12.391 8.138 1.00 96.38 93 LEU A N 1
ATOM 693 C CA . LEU A 1 93 ? 2.778 -11.229 7.842 1.00 96.38 93 LEU A CA 1
ATOM 694 C C . LEU A 1 93 ? 3.364 -10.403 6.690 1.00 96.38 93 LEU A C 1
ATOM 696 O O . LEU A 1 93 ? 2.629 -9.955 5.815 1.00 96.38 93 LEU A O 1
ATOM 700 N N . THR A 1 94 ? 4.690 -10.250 6.638 1.00 97.94 94 THR A N 1
ATOM 701 C CA . THR A 1 94 ? 5.371 -9.595 5.509 1.00 97.94 94 THR A CA 1
ATOM 702 C C . THR A 1 94 ? 5.013 -10.261 4.181 1.00 97.94 94 THR A C 1
ATOM 704 O O . THR A 1 94 ? 4.610 -9.574 3.240 1.00 97.94 94 THR A O 1
ATOM 707 N N . LYS A 1 95 ? 5.122 -11.593 4.103 1.00 98.38 95 LYS A N 1
ATOM 708 C CA . LYS A 1 95 ? 4.791 -12.352 2.888 1.00 98.38 95 LYS A CA 1
ATOM 709 C C . LYS A 1 95 ? 3.314 -12.243 2.537 1.00 98.38 95 LYS A C 1
ATOM 711 O O . LYS A 1 95 ? 2.990 -12.005 1.379 1.00 98.38 95 LYS A O 1
ATOM 716 N N . GLU A 1 96 ? 2.439 -12.354 3.529 1.00 98.25 96 GLU A N 1
ATOM 717 C CA . GLU A 1 96 ? 0.992 -12.255 3.344 1.00 98.25 96 GLU A CA 1
ATOM 718 C C . GLU A 1 96 ? 0.586 -10.895 2.759 1.00 98.25 96 GLU A C 1
ATOM 720 O O . GLU A 1 96 ? -0.140 -10.836 1.766 1.00 98.25 96 GLU A O 1
ATOM 725 N N . LEU A 1 97 ? 1.129 -9.796 3.293 1.00 98.44 97 LEU A N 1
ATOM 726 C CA . LEU A 1 97 ? 0.869 -8.454 2.768 1.00 98.44 97 LEU A CA 1
ATOM 727 C C . LEU A 1 97 ? 1.460 -8.251 1.367 1.00 98.44 97 LEU A C 1
ATOM 729 O O . LEU A 1 97 ? 0.847 -7.575 0.539 1.00 98.44 97 LEU A O 1
ATOM 733 N N . GLN A 1 98 ? 2.626 -8.828 1.067 1.00 98.75 98 GLN A N 1
ATOM 734 C CA . GLN A 1 98 ? 3.217 -8.773 -0.276 1.00 98.75 98 GLN A CA 1
ATOM 735 C C . GLN A 1 98 ? 2.375 -9.544 -1.302 1.00 98.75 98 GLN A C 1
ATOM 737 O O . GLN A 1 98 ? 2.104 -9.027 -2.388 1.00 98.75 98 GLN A O 1
ATOM 742 N N . GLU A 1 99 ? 1.930 -10.753 -0.961 1.00 98.62 99 GLU A N 1
ATOM 743 C CA . GLU A 1 99 ? 1.063 -11.578 -1.807 1.00 98.62 99 GLU A CA 1
ATOM 744 C C . GLU A 1 99 ? -0.296 -10.912 -2.030 1.00 98.62 99 GLU A C 1
ATOM 746 O O . GLU A 1 99 ? -0.758 -10.809 -3.170 1.00 98.62 99 GLU A O 1
ATOM 751 N N . LEU A 1 100 ? -0.910 -10.381 -0.970 1.00 98.62 100 LEU A N 1
ATOM 752 C CA . LEU A 1 100 ? -2.151 -9.623 -1.081 1.00 98.62 100 LEU A CA 1
ATOM 753 C C . LEU A 1 100 ? -1.971 -8.379 -1.956 1.00 98.62 100 LEU A C 1
ATOM 755 O O . LEU A 1 100 ? -2.806 -8.118 -2.818 1.00 98.62 100 LEU A O 1
ATOM 759 N N . SER A 1 101 ? -0.859 -7.658 -1.802 1.00 98.69 101 SER A N 1
ATOM 760 C CA . SER A 1 101 ? -0.549 -6.485 -2.624 1.00 98.69 101 SER A CA 1
ATOM 761 C C . SER A 1 101 ? -0.459 -6.831 -4.111 1.00 98.69 101 SER A C 1
ATOM 763 O O . SER A 1 101 ? -1.011 -6.118 -4.950 1.00 98.69 101 SER A O 1
ATOM 765 N N . LEU A 1 102 ? 0.188 -7.951 -4.447 1.00 98.69 102 LEU A N 1
ATOM 766 C CA . LEU A 1 102 ? 0.263 -8.459 -5.820 1.00 98.69 102 LEU A CA 1
ATOM 767 C C . LEU A 1 102 ? -1.115 -8.856 -6.360 1.00 98.69 102 LEU A C 1
ATOM 769 O O . LEU A 1 102 ? -1.432 -8.549 -7.511 1.00 98.69 102 LEU A O 1
ATOM 773 N N . ASN A 1 103 ? -1.944 -9.501 -5.536 1.00 98.38 103 ASN A N 1
ATOM 774 C CA . ASN A 1 103 ? -3.304 -9.871 -5.918 1.00 98.38 103 ASN A CA 1
ATOM 775 C C . ASN A 1 103 ? -4.158 -8.627 -6.187 1.00 98.38 103 ASN A C 1
ATOM 777 O O . ASN A 1 103 ? -4.764 -8.528 -7.247 1.00 98.38 103 ASN A O 1
ATOM 781 N N . VAL A 1 104 ? -4.142 -7.640 -5.290 1.00 98.00 104 VAL A N 1
ATOM 782 C CA . VAL A 1 104 ? -4.859 -6.364 -5.460 1.00 98.00 104 VAL A CA 1
ATOM 783 C C . VAL A 1 104 ? -4.412 -5.643 -6.730 1.00 98.00 104 VAL A C 1
ATOM 785 O O . VAL A 1 104 ? -5.252 -5.207 -7.515 1.00 98.00 104 VAL A O 1
ATOM 788 N N . PHE A 1 105 ? -3.100 -5.554 -6.964 1.00 98.50 105 PHE A N 1
ATOM 789 C CA . PHE A 1 105 ? -2.541 -4.949 -8.172 1.00 98.50 105 PHE A CA 1
ATOM 790 C C . PHE A 1 105 ? -3.093 -5.601 -9.444 1.00 98.50 105 PHE A C 1
ATOM 792 O O . PHE A 1 105 ? -3.494 -4.910 -10.381 1.00 98.50 105 PHE A O 1
ATOM 799 N N . LYS A 1 106 ? -3.147 -6.936 -9.459 1.00 97.56 106 LYS A N 1
ATOM 800 C CA . LYS A 1 106 ? -3.651 -7.718 -10.588 1.00 97.56 106 LYS A CA 1
ATOM 801 C C . LYS A 1 106 ? -5.163 -7.572 -10.774 1.00 97.56 106 LYS A C 1
ATOM 803 O O . LYS A 1 106 ? -5.606 -7.326 -11.891 1.00 97.56 106 LYS A O 1
ATOM 808 N N . GLU A 1 107 ? -5.949 -7.717 -9.709 1.00 97.50 107 GLU A N 1
ATOM 809 C CA . GLU A 1 107 ? -7.420 -7.664 -9.766 1.00 97.50 107 GLU A CA 1
ATOM 810 C C . GLU A 1 107 ? -7.940 -6.275 -10.167 1.00 97.50 107 GLU A C 1
ATOM 812 O O . GLU A 1 107 ? -8.996 -6.158 -10.787 1.00 97.50 107 GLU A O 1
ATOM 817 N N . LEU A 1 108 ? -7.182 -5.216 -9.867 1.00 97.12 108 LEU A N 1
ATOM 818 C CA . LEU A 1 108 ? -7.492 -3.847 -10.287 1.00 97.12 108 LEU A CA 1
ATOM 819 C C . LEU A 1 108 ? -6.868 -3.454 -11.636 1.00 97.12 108 LEU A C 1
ATOM 821 O O . LEU A 1 108 ? -6.913 -2.278 -11.996 1.00 97.12 108 LEU A O 1
ATOM 825 N N . ASP A 1 109 ? -6.276 -4.407 -12.368 1.00 96.50 109 ASP A N 1
ATOM 826 C CA . ASP A 1 109 ? -5.607 -4.198 -13.664 1.00 96.50 109 ASP A CA 1
ATOM 827 C C . ASP A 1 109 ? -4.579 -3.043 -13.644 1.00 96.50 109 ASP A C 1
ATOM 829 O O . ASP A 1 109 ? -4.414 -2.282 -14.608 1.00 96.50 109 ASP A O 1
ATOM 833 N N . CYS A 1 110 ? -3.885 -2.890 -12.510 1.00 97.38 110 CYS A N 1
ATOM 834 C CA .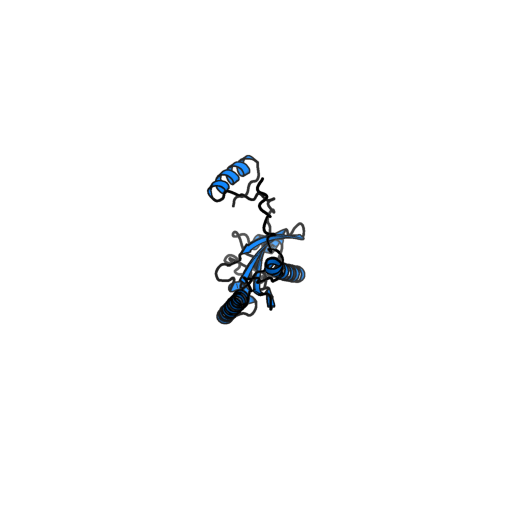 CYS A 1 110 ? -2.889 -1.845 -12.317 1.00 97.38 110 CYS A CA 1
ATOM 835 C C . CYS A 1 110 ? -1.666 -2.070 -13.218 1.00 97.38 110 CYS A C 1
ATOM 837 O O . CYS A 1 110 ? -1.292 -3.195 -13.548 1.00 97.38 110 CYS A O 1
ATOM 839 N N . LYS A 1 111 ? -1.030 -0.965 -13.619 1.00 97.75 111 LYS A N 1
ATOM 840 C CA . LYS A 1 111 ? 0.198 -0.935 -14.426 1.00 97.75 111 LYS A CA 1
ATOM 841 C C . LYS A 1 111 ? 1.088 0.191 -13.910 1.00 97.75 111 LYS A C 1
ATOM 843 O O . LYS A 1 111 ? 0.587 1.240 -13.508 1.00 97.75 111 LYS A O 1
ATOM 848 N N . GLY A 1 112 ? 2.399 -0.005 -13.943 1.00 98.12 112 GLY A N 1
ATOM 849 C CA . GLY A 1 112 ? 3.379 0.944 -13.424 1.00 98.12 112 GLY A CA 1
ATOM 850 C C . GLY A 1 112 ? 3.662 0.692 -11.949 1.00 98.12 112 GLY A C 1
ATOM 851 O O . GLY A 1 112 ? 4.000 -0.429 -11.579 1.00 98.12 112 GLY A O 1
ATOM 852 N N . VAL A 1 113 ? 3.553 1.728 -11.115 1.00 98.25 113 VAL A N 1
ATOM 853 C CA . VAL A 1 113 ? 3.816 1.644 -9.672 1.00 98.25 113 VAL A CA 1
ATOM 854 C C . VAL A 1 113 ? 2.612 2.106 -8.869 1.00 98.25 113 VAL A C 1
ATOM 856 O O . VAL A 1 113 ? 2.064 3.174 -9.123 1.00 98.25 113 VAL A O 1
ATOM 859 N N . VAL A 1 114 ? 2.241 1.325 -7.861 1.00 98.31 114 VAL A N 1
ATOM 860 C CA . VAL A 1 114 ? 1.226 1.704 -6.871 1.00 98.31 114 VAL A CA 1
ATOM 861 C C . VAL A 1 114 ? 1.769 1.497 -5.462 1.00 98.31 114 VAL A C 1
ATOM 863 O O . VAL A 1 114 ? 2.727 0.742 -5.257 1.00 98.31 114 VAL A O 1
ATOM 866 N N . ARG A 1 115 ? 1.160 2.154 -4.476 1.00 98.56 115 ARG A N 1
ATOM 867 C CA . ARG A 1 115 ? 1.355 1.848 -3.054 1.00 98.56 115 ARG A CA 1
ATOM 868 C C . ARG A 1 115 ? 0.018 1.464 -2.440 1.00 98.56 115 ARG A C 1
ATOM 870 O O . ARG A 1 115 ? -0.973 2.149 -2.665 1.00 98.56 115 ARG A O 1
ATOM 877 N N . ILE A 1 116 ? 0.003 0.353 -1.727 1.00 98.62 116 ILE A N 1
ATOM 878 C CA . ILE A 1 116 ? -1.162 -0.166 -1.027 1.00 98.62 116 ILE A CA 1
ATOM 879 C C . ILE A 1 116 ? -0.885 0.027 0.454 1.00 98.62 116 ILE A C 1
ATOM 881 O O . ILE A 1 116 ? 0.137 -0.443 0.967 1.00 98.62 116 ILE A O 1
ATOM 885 N N . ASP A 1 117 ? -1.789 0.749 1.099 1.00 97.81 117 ASP A N 1
ATOM 886 C CA . ASP A 1 117 ? -1.649 1.178 2.480 1.00 97.81 117 ASP A CA 1
ATOM 887 C C . ASP A 1 117 ? -2.612 0.343 3.326 1.00 97.81 117 ASP A C 1
ATOM 889 O O . ASP A 1 117 ? -3.784 0.167 2.980 1.00 97.81 117 ASP A O 1
ATOM 893 N N . TYR A 1 118 ? -2.109 -0.193 4.429 1.00 97.56 118 TYR A N 1
ATOM 894 C CA . TYR A 1 118 ? -2.799 -1.124 5.307 1.00 97.56 118 TYR A CA 1
ATOM 895 C C . TYR A 1 118 ? -2.897 -0.559 6.720 1.00 97.56 118 TYR A C 1
ATOM 897 O O . TYR A 1 118 ? -1.976 0.086 7.225 1.00 97.56 118 TYR A O 1
ATOM 905 N N . MET A 1 119 ? -3.999 -0.874 7.389 1.00 95.25 119 MET A N 1
ATOM 906 C CA . MET A 1 119 ? -4.123 -0.772 8.839 1.00 95.25 119 MET A CA 1
ATOM 907 C C . MET A 1 119 ? -4.126 -2.175 9.435 1.00 95.25 119 MET A C 1
ATOM 909 O O . MET A 1 119 ? -4.993 -2.985 9.111 1.00 95.25 119 MET A O 1
ATOM 913 N N . TYR A 1 120 ? -3.176 -2.450 10.321 1.00 94.31 120 TYR A N 1
ATOM 914 C CA . TYR A 1 120 ? -3.049 -3.709 11.042 1.00 94.31 120 TYR A CA 1
ATOM 915 C C . TYR A 1 120 ? -3.437 -3.534 12.514 1.00 94.31 120 TYR A C 1
ATOM 917 O O . TYR A 1 120 ? -2.837 -2.753 13.252 1.00 94.31 120 TYR A O 1
ATOM 925 N N . ASP A 1 121 ? -4.461 -4.260 12.945 1.00 92.38 121 ASP A N 1
ATOM 926 C CA . ASP A 1 121 ? -4.872 -4.364 14.339 1.00 92.38 121 ASP A CA 1
ATOM 927 C C . ASP A 1 121 ? -4.119 -5.519 15.009 1.00 92.38 121 ASP A C 1
ATOM 929 O O . ASP A 1 121 ? -4.433 -6.694 14.811 1.00 92.38 121 ASP A O 1
ATOM 933 N N . VAL A 1 122 ? -3.126 -5.157 15.823 1.00 87.88 122 VAL A N 1
ATOM 934 C CA . VAL A 1 122 ? -2.253 -6.103 16.529 1.00 87.88 122 VAL A CA 1
ATOM 935 C C . VAL A 1 122 ? -3.023 -6.940 17.556 1.00 87.88 122 VAL A C 1
ATOM 937 O O . VAL A 1 122 ? -2.656 -8.085 17.802 1.00 87.88 122 VAL A O 1
ATOM 940 N N . GLU A 1 123 ? -4.082 -6.399 18.168 1.00 87.50 123 GLU A N 1
ATOM 941 C CA . GLU A 1 123 ? -4.831 -7.112 19.213 1.00 87.50 123 GLU A CA 1
ATOM 942 C C . GLU A 1 123 ? -5.691 -8.226 18.620 1.00 87.50 123 GLU A C 1
ATOM 944 O O . GLU A 1 123 ? -5.762 -9.322 19.178 1.00 87.50 123 GLU A O 1
ATOM 949 N N . SER A 1 124 ? -6.332 -7.955 17.482 1.00 91.06 124 SER A N 1
ATOM 950 C CA . SER A 1 124 ? -7.169 -8.941 16.796 1.00 91.06 124 SER A CA 1
ATOM 951 C C . SER A 1 124 ? -6.433 -9.749 15.724 1.00 91.06 124 SER A C 1
ATOM 953 O O . SER A 1 124 ? -7.017 -10.689 15.184 1.00 91.06 124 SER A O 1
ATOM 955 N N . ASN A 1 125 ? -5.170 -9.412 15.438 1.00 90.56 125 ASN A N 1
ATOM 956 C CA . ASN A 1 125 ? -4.354 -10.001 14.374 1.00 90.56 125 ASN A CA 1
ATOM 957 C C . ASN A 1 125 ? -5.047 -9.930 12.997 1.00 90.56 125 ASN A C 1
ATOM 959 O O . ASN A 1 125 ? -4.994 -10.874 12.211 1.00 90.56 125 ASN A O 1
ATOM 963 N N . ASN A 1 126 ? -5.725 -8.812 12.718 1.00 93.62 126 ASN A N 1
ATOM 964 C CA . ASN A 1 126 ? -6.400 -8.559 11.442 1.00 93.62 126 ASN A CA 1
ATOM 965 C C . ASN A 1 126 ? -5.793 -7.340 10.757 1.00 93.62 126 ASN A C 1
ATOM 967 O O . ASN A 1 126 ? -5.521 -6.332 11.406 1.00 93.62 126 ASN A O 1
ATOM 971 N N . TYR A 1 127 ? -5.649 -7.391 9.438 1.00 95.12 127 TYR A N 1
ATOM 972 C CA . TYR A 1 127 ? -5.241 -6.251 8.623 1.00 95.12 127 TYR A CA 1
ATOM 973 C C . TYR A 1 127 ? -6.324 -5.904 7.599 1.00 95.12 127 TYR A C 1
ATOM 975 O O . TYR A 1 127 ? -7.103 -6.752 7.162 1.00 95.12 127 TYR A O 1
ATOM 983 N N . TYR A 1 128 ? -6.359 -4.635 7.211 1.00 96.12 128 TYR A N 1
ATOM 984 C CA . TYR A 1 128 ? -7.337 -4.077 6.287 1.00 96.12 128 TYR A CA 1
ATOM 985 C C . TYR A 1 128 ? -6.613 -3.191 5.282 1.00 96.12 128 TYR A C 1
ATOM 987 O O . TYR A 1 128 ? -5.719 -2.438 5.663 1.00 96.12 128 TYR A O 1
ATOM 995 N N . ILE A 1 129 ? -7.000 -3.270 4.009 1.00 97.00 129 ILE A N 1
ATOM 996 C CA . ILE A 1 129 ? -6.553 -2.305 3.000 1.00 97.00 129 ILE A CA 1
ATOM 997 C C . ILE A 1 129 ? -7.292 -0.997 3.264 1.00 97.00 129 ILE A C 1
ATOM 999 O O . ILE A 1 129 ? -8.522 -0.976 3.275 1.00 97.00 129 ILE A O 1
ATOM 1003 N N . THR A 1 130 ? -6.538 0.076 3.461 1.00 94.81 130 THR A N 1
ATOM 1004 C CA . THR A 1 130 ? -7.064 1.420 3.704 1.00 94.81 130 THR A CA 1
ATOM 1005 C C . THR A 1 130 ? -7.253 2.156 2.388 1.00 94.81 130 THR A C 1
ATOM 1007 O O . THR A 1 130 ? -8.339 2.638 2.081 1.00 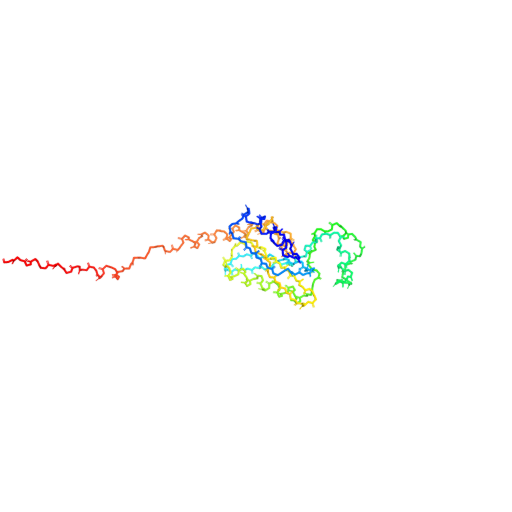94.81 130 THR A O 1
ATOM 1010 N N . GLU A 1 131 ? -6.193 2.234 1.587 1.00 95.69 131 GLU A N 1
ATOM 1011 C CA . GLU A 1 131 ? -6.221 2.930 0.308 1.00 95.69 131 GLU A CA 1
ATOM 1012 C C . GLU A 1 131 ? -5.189 2.372 -0.670 1.00 95.69 131 GLU A C 1
ATOM 1014 O O . GLU A 1 131 ? -4.244 1.668 -0.305 1.00 95.69 131 GLU A O 1
ATOM 1019 N N . ILE A 1 132 ? -5.393 2.702 -1.944 1.00 97.50 132 ILE A N 1
ATOM 1020 C CA . ILE A 1 132 ? -4.501 2.336 -3.038 1.00 97.50 132 ILE A CA 1
ATOM 1021 C C . ILE A 1 132 ? -4.099 3.616 -3.756 1.00 97.50 132 ILE A C 1
ATOM 1023 O O . ILE A 1 132 ? -4.898 4.268 -4.430 1.00 97.50 132 ILE A O 1
ATOM 1027 N N . ASN A 1 133 ? -2.828 3.959 -3.624 1.00 97.75 133 ASN A N 1
ATOM 1028 C CA . ASN A 1 133 ? -2.209 5.119 -4.231 1.00 97.75 133 ASN A CA 1
ATOM 1029 C C . ASN A 1 133 ? -1.640 4.736 -5.601 1.00 97.75 133 ASN A C 1
ATOM 1031 O O . ASN A 1 133 ? -0.533 4.206 -5.694 1.00 97.75 133 ASN A O 1
ATOM 1035 N N . VAL A 1 134 ? -2.395 5.016 -6.669 1.00 95.81 134 VAL A N 1
ATOM 1036 C CA . VAL A 1 134 ? -2.010 4.690 -8.061 1.00 95.81 134 VAL A CA 1
ATOM 1037 C C . VAL A 1 134 ? -0.857 5.536 -8.610 1.00 95.81 134 VAL A C 1
ATOM 1039 O O . VAL A 1 134 ? -0.226 5.160 -9.589 1.00 95.81 134 VAL A O 1
ATOM 1042 N N . ILE A 1 135 ? -0.581 6.684 -7.988 1.00 95.25 135 ILE A N 1
ATOM 1043 C CA . ILE A 1 135 ? 0.612 7.501 -8.238 1.00 95.25 135 ILE A CA 1
ATOM 1044 C C . ILE A 1 135 ? 1.161 7.895 -6.865 1.00 95.25 135 ILE A C 1
ATOM 1046 O O . ILE A 1 135 ? 0.822 8.960 -6.341 1.00 95.25 135 ILE A O 1
ATOM 1050 N N . PRO A 1 136 ? 1.952 7.021 -6.224 1.00 95.94 136 PRO A N 1
ATOM 1051 C CA . PRO A 1 136 ? 2.472 7.318 -4.905 1.00 95.94 136 PRO A CA 1
ATOM 1052 C C . PRO A 1 136 ? 3.536 8.419 -4.975 1.00 95.94 136 PRO A C 1
ATOM 1054 O O . PRO A 1 136 ? 4.272 8.556 -5.958 1.00 95.94 136 PRO A O 1
ATOM 1057 N N . GLY A 1 137 ? 3.649 9.197 -3.897 1.00 92.81 137 GLY A N 1
ATOM 1058 C CA . GLY A 1 137 ? 4.664 10.242 -3.778 1.00 92.81 137 GLY A CA 1
ATOM 1059 C C . GLY A 1 137 ? 6.076 9.694 -4.007 1.00 92.81 137 GLY A C 1
ATOM 1060 O O . GLY A 1 137 ? 6.444 8.647 -3.471 1.00 92.81 137 GLY A O 1
ATOM 1061 N N . SER A 1 138 ? 6.863 10.394 -4.828 1.00 93.50 138 SER A N 1
ATOM 1062 C CA . SER A 1 138 ? 8.207 9.967 -5.251 1.00 93.50 138 SER A CA 1
ATOM 1063 C C . SER A 1 138 ? 8.268 8.524 -5.780 1.00 93.50 138 SER A C 1
ATOM 1065 O O . SER A 1 138 ? 9.286 7.854 -5.600 1.00 93.50 138 SER A O 1
ATOM 1067 N N . LEU A 1 139 ? 7.179 8.027 -6.384 1.00 96.00 139 LEU A N 1
ATOM 1068 C CA . LEU A 1 139 ? 7.066 6.671 -6.938 1.00 96.00 139 LEU A CA 1
ATOM 1069 C C . LEU A 1 139 ? 7.367 5.565 -5.913 1.00 96.00 139 LEU A C 1
ATOM 1071 O O . LEU A 1 139 ? 7.808 4.477 -6.277 1.00 96.00 139 LEU A O 1
ATOM 1075 N N . SER A 1 140 ? 7.188 5.855 -4.618 1.00 96.12 140 SER A N 1
ATOM 1076 C CA . SER A 1 140 ? 7.591 4.965 -3.523 1.00 96.12 140 SER A CA 1
ATOM 1077 C C . SER A 1 140 ? 9.064 4.534 -3.579 1.00 96.12 140 SER A C 1
ATOM 1079 O O . SER A 1 140 ? 9.410 3.462 -3.088 1.00 96.12 140 SER A O 1
ATOM 1081 N N . TYR A 1 141 ? 9.960 5.349 -4.152 1.00 96.94 141 TYR A N 1
ATOM 1082 C CA . TYR A 1 141 ? 11.363 4.966 -4.370 1.00 96.94 141 TYR A CA 1
ATOM 1083 C C . TYR A 1 141 ? 12.065 4.451 -3.103 1.00 96.94 141 TYR A C 1
ATOM 1085 O O . TYR A 1 141 ? 12.826 3.496 -3.165 1.00 96.94 141 TYR A O 1
ATOM 1093 N N . TYR A 1 142 ? 11.761 5.015 -1.934 1.00 95.12 142 TYR A N 1
ATOM 1094 C CA . TYR A 1 142 ? 12.348 4.586 -0.659 1.00 95.12 142 TYR A CA 1
ATOM 1095 C C . TYR A 1 142 ? 12.046 3.118 -0.291 1.00 95.12 142 TYR A C 1
ATOM 1097 O O . TYR A 1 142 ? 12.806 2.516 0.463 1.00 95.12 142 TYR A O 1
ATOM 1105 N N . LEU A 1 143 ? 10.958 2.535 -0.806 1.00 97.44 143 LEU A N 1
ATOM 1106 C CA . LEU A 1 143 ? 10.656 1.104 -0.683 1.00 97.44 143 LEU A CA 1
ATOM 1107 C C . LEU A 1 143 ? 11.450 0.279 -1.701 1.00 97.44 143 LEU A C 1
ATOM 1109 O O . LEU A 1 143 ? 11.938 -0.806 -1.385 1.00 97.44 143 LEU A O 1
ATOM 1113 N N . TRP A 1 144 ? 11.600 0.804 -2.917 1.00 98.19 144 TRP A N 1
ATOM 1114 C CA . TRP A 1 144 ? 12.315 0.154 -4.015 1.00 98.19 144 TRP A CA 1
ATOM 1115 C C . TRP A 1 144 ? 13.826 0.118 -3.806 1.00 98.19 144 TRP A C 1
ATOM 1117 O O . TRP A 1 144 ? 14.434 -0.924 -4.032 1.00 98.19 144 TRP A O 1
ATOM 1127 N N . GLU A 1 145 ? 14.404 1.178 -3.246 1.00 97.06 145 GLU A N 1
ATOM 1128 C CA . GLU A 1 145 ? 15.808 1.221 -2.828 1.00 97.06 145 GLU A CA 1
ATOM 1129 C C . GLU A 1 145 ? 16.119 0.124 -1.801 1.00 97.06 145 GLU A C 1
ATOM 1131 O O . GLU A 1 145 ? 17.167 -0.511 -1.853 1.00 97.06 145 GLU A O 1
ATOM 1136 N N . LYS A 1 146 ? 15.177 -0.147 -0.889 1.00 96.81 146 LYS A N 1
ATOM 1137 C CA . LYS A 1 146 ? 15.267 -1.241 0.093 1.00 96.81 146 LYS A CA 1
ATOM 1138 C C . LYS A 1 146 ? 14.878 -2.609 -0.468 1.00 96.81 146 LYS A C 1
ATOM 1140 O O . LYS A 1 146 ? 14.967 -3.599 0.247 1.00 96.81 146 LYS A O 1
ATOM 1145 N N . SER A 1 147 ? 14.454 -2.655 -1.727 1.00 97.19 147 SER A N 1
ATOM 1146 C CA . SER A 1 147 ? 14.120 -3.869 -2.479 1.00 97.19 147 SER A CA 1
ATOM 1147 C C . SER A 1 147 ? 15.106 -4.113 -3.631 1.00 97.19 147 SER A C 1
ATOM 1149 O O . SER A 1 147 ? 14.748 -4.786 -4.608 1.00 97.19 147 SER A O 1
ATOM 1151 N N . ASP A 1 148 ? 16.309 -3.536 -3.508 1.00 97.12 148 ASP A N 1
ATOM 1152 C CA . ASP A 1 148 ? 17.438 -3.617 -4.439 1.00 97.12 148 ASP A CA 1
ATOM 1153 C C . ASP A 1 148 ? 17.125 -3.103 -5.853 1.00 97.12 148 ASP A C 1
ATOM 1155 O O . ASP A 1 148 ? 17.539 -3.696 -6.847 1.00 97.12 148 ASP A O 1
ATOM 1159 N N . ILE A 1 149 ? 16.357 -2.013 -5.956 1.00 97.62 149 ILE A N 1
ATOM 1160 C CA . ILE A 1 149 ? 16.099 -1.305 -7.216 1.00 97.62 149 ILE A CA 1
ATOM 1161 C C . ILE A 1 149 ? 16.571 0.142 -7.072 1.00 97.62 149 ILE A C 1
ATOM 1163 O O . ILE A 1 149 ? 16.049 0.905 -6.254 1.00 97.62 149 ILE A O 1
ATOM 1167 N N . SER A 1 150 ? 17.555 0.529 -7.881 1.00 98.06 150 SER A N 1
ATOM 1168 C CA . SER A 1 150 ? 18.033 1.910 -7.937 1.00 98.06 150 SER A CA 1
ATOM 1169 C C . SER A 1 150 ? 17.005 2.839 -8.582 1.00 98.06 150 SER A C 1
ATOM 1171 O O . SER A 1 150 ? 16.104 2.414 -9.305 1.00 98.06 150 SER A O 1
ATOM 1173 N N . TYR A 1 151 ? 17.151 4.147 -8.359 1.00 97.19 151 TYR A N 1
ATOM 1174 C CA . TYR A 1 151 ? 16.224 5.119 -8.938 1.00 97.19 151 TYR A CA 1
ATOM 1175 C C . TYR A 1 151 ? 16.225 5.072 -10.472 1.00 97.19 151 TYR A C 1
ATOM 1177 O O . TYR A 1 151 ? 15.163 5.131 -11.082 1.00 97.19 151 TYR A O 1
ATOM 1185 N N . SER A 1 152 ? 17.400 4.918 -11.096 1.00 98.06 152 SER A N 1
ATOM 1186 C CA . SER A 1 152 ? 17.506 4.817 -12.558 1.00 98.06 152 SER A CA 1
ATOM 1187 C C . SER A 1 152 ? 16.766 3.588 -13.081 1.00 98.06 152 SER A C 1
ATOM 1189 O O . SER A 1 152 ? 15.940 3.719 -13.976 1.00 98.06 152 SER A O 1
ATOM 1191 N N . GLU A 1 153 ? 16.992 2.422 -12.468 1.00 98.19 153 GLU A N 1
ATOM 1192 C CA . GLU A 1 153 ? 16.310 1.181 -12.854 1.00 98.19 153 GLU A CA 1
ATOM 1193 C C . GLU A 1 153 ? 14.793 1.286 -12.670 1.00 98.19 153 GLU A C 1
ATOM 1195 O O . GLU A 1 153 ? 14.040 0.818 -13.519 1.00 98.19 153 GLU A O 1
ATOM 1200 N N . LEU A 1 154 ? 14.325 1.932 -11.594 1.00 98.25 154 LEU A N 1
ATOM 1201 C CA . LEU A 1 154 ? 12.898 2.173 -11.378 1.00 98.25 154 LEU A CA 1
ATOM 1202 C C . LEU A 1 154 ? 12.287 2.995 -12.521 1.00 98.25 154 LEU A C 1
ATOM 1204 O O . LEU A 1 154 ? 11.216 2.649 -13.020 1.00 98.25 154 LEU A O 1
ATOM 1208 N N . ILE A 1 155 ? 12.955 4.073 -12.941 1.00 98.31 155 ILE A N 1
ATOM 1209 C CA . ILE A 1 155 ? 12.484 4.909 -14.050 1.00 98.31 155 ILE A CA 1
ATOM 1210 C C . ILE A 1 155 ? 12.497 4.129 -15.368 1.00 98.31 155 ILE A C 1
ATOM 1212 O O . ILE A 1 155 ? 11.497 4.164 -16.084 1.00 98.31 155 ILE A O 1
ATOM 1216 N N . ASP A 1 156 ? 13.564 3.384 -15.659 1.00 98.44 156 ASP A N 1
ATOM 1217 C CA . ASP A 1 156 ? 13.664 2.574 -16.879 1.00 98.44 156 ASP A CA 1
ATOM 1218 C C . ASP A 1 156 ? 12.543 1.526 -16.955 1.00 98.44 156 ASP A C 1
ATOM 1220 O O . ASP A 1 156 ? 11.879 1.393 -17.987 1.00 98.44 156 ASP A O 1
ATOM 1224 N N . LEU A 1 157 ? 12.261 0.838 -15.842 1.00 98.19 157 LEU A N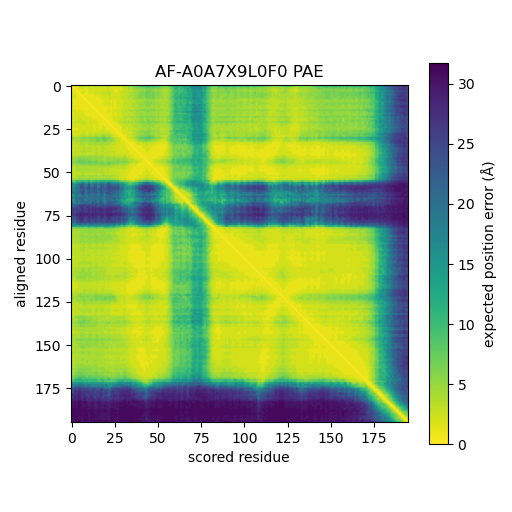 1
ATOM 1225 C CA . LEU A 1 157 ? 11.158 -0.122 -15.746 1.00 98.19 157 LEU A CA 1
ATOM 1226 C C . LEU A 1 157 ? 9.797 0.544 -15.982 1.00 98.19 157 LEU A C 1
ATOM 1228 O O . LEU A 1 157 ? 8.969 0.007 -16.716 1.00 98.19 157 LEU A O 1
ATOM 1232 N N . LEU A 1 158 ? 9.554 1.717 -15.392 1.00 98.25 158 LEU A N 1
ATOM 1233 C CA . LEU A 1 158 ? 8.296 2.446 -15.581 1.00 98.25 158 LEU A CA 1
ATOM 1234 C C . LEU A 1 158 ? 8.108 2.924 -17.024 1.00 98.25 158 LEU A C 1
ATOM 1236 O O . LEU A 1 158 ? 6.987 2.880 -17.536 1.00 98.25 158 LEU A O 1
ATOM 1240 N N . VAL A 1 159 ? 9.184 3.354 -17.687 1.00 98.44 159 VAL A N 1
ATOM 1241 C CA . VAL A 1 159 ? 9.150 3.730 -19.106 1.00 98.44 159 VAL A CA 1
ATOM 1242 C C . VAL A 1 159 ? 8.848 2.512 -19.980 1.00 98.44 159 VAL A C 1
ATOM 1244 O O . VAL A 1 159 ? 7.973 2.608 -20.842 1.00 98.44 159 VAL A O 1
ATOM 1247 N N . ASP A 1 160 ? 9.494 1.366 -19.742 1.00 98.44 160 ASP A N 1
ATOM 1248 C CA . ASP A 1 160 ? 9.200 0.122 -20.471 1.00 98.44 160 ASP A CA 1
ATOM 1249 C C . ASP A 1 160 ? 7.730 -0.294 -20.314 1.00 98.44 160 ASP A C 1
ATOM 1251 O O . ASP A 1 160 ? 7.040 -0.530 -21.309 1.00 98.44 160 ASP A O 1
ATOM 1255 N N . ILE A 1 161 ? 7.220 -0.301 -19.079 1.00 98.31 161 ILE A N 1
ATOM 1256 C CA . ILE A 1 161 ? 5.815 -0.611 -18.784 1.00 98.31 161 ILE A CA 1
ATOM 1257 C C . ILE A 1 161 ? 4.874 0.352 -19.523 1.00 98.31 161 ILE A C 1
ATOM 1259 O O . ILE A 1 161 ? 3.891 -0.078 -20.130 1.00 98.31 161 ILE A O 1
ATOM 1263 N N . ALA A 1 162 ? 5.174 1.654 -19.520 1.00 98.00 162 ALA A N 1
ATOM 1264 C CA . ALA A 1 162 ? 4.355 2.650 -20.204 1.00 98.00 162 ALA A CA 1
ATOM 1265 C C . ALA A 1 162 ? 4.341 2.448 -21.730 1.00 98.00 162 ALA A C 1
ATOM 1267 O O . ALA A 1 162 ? 3.276 2.525 -22.353 1.00 98.00 162 ALA A O 1
ATOM 1268 N N . LEU A 1 163 ? 5.497 2.157 -22.337 1.00 98.31 163 LEU A N 1
ATOM 1269 C CA . LEU A 1 163 ? 5.611 1.864 -23.769 1.00 98.31 163 LEU A CA 1
ATOM 1270 C C . LEU A 1 163 ? 4.866 0.578 -24.140 1.00 98.31 163 LEU A C 1
ATOM 1272 O O . LEU A 1 163 ? 4.159 0.545 -25.152 1.00 98.31 163 LEU A O 1
ATOM 1276 N N . HIS A 1 164 ? 4.970 -0.454 -23.303 1.00 97.56 164 HIS A N 1
ATOM 1277 C CA . HIS A 1 164 ? 4.246 -1.706 -23.482 1.00 97.56 164 HIS A CA 1
ATOM 1278 C C . HIS A 1 164 ? 2.728 -1.491 -23.434 1.00 97.56 164 HIS A C 1
ATOM 1280 O O . HIS A 1 164 ? 2.028 -1.816 -24.396 1.00 97.56 164 HIS A O 1
ATOM 1286 N N . ALA A 1 165 ? 2.224 -0.846 -22.378 1.00 96.25 165 ALA A N 1
ATOM 1287 C CA . ALA A 1 165 ? 0.803 -0.537 -22.231 1.00 96.25 165 ALA A CA 1
ATOM 1288 C C . ALA A 1 165 ? 0.273 0.321 -23.395 1.00 96.25 165 ALA A C 1
ATOM 1290 O O . ALA A 1 165 ? -0.840 0.105 -23.886 1.00 96.25 165 ALA A O 1
ATOM 1291 N N . HIS A 1 166 ? 1.081 1.270 -23.884 1.00 97.12 166 HIS A N 1
ATOM 1292 C CA . HIS A 1 166 ? 0.745 2.058 -25.067 1.00 97.12 166 HIS A CA 1
ATOM 1293 C C . HIS A 1 166 ? 0.625 1.184 -26.322 1.00 97.12 166 HIS A C 1
ATOM 1295 O O . HIS A 1 166 ? -0.362 1.298 -27.048 1.00 97.12 166 HIS A O 1
ATOM 1301 N N . SER A 1 167 ? 1.587 0.289 -26.560 1.00 96.62 167 SER A N 1
ATOM 1302 C CA . SER A 1 167 ? 1.572 -0.643 -27.694 1.00 96.62 167 SER A CA 1
ATOM 1303 C C . SER A 1 167 ? 0.340 -1.554 -27.674 1.00 96.62 167 SER A C 1
ATOM 1305 O O . SER A 1 167 ? -0.366 -1.661 -28.679 1.00 96.62 167 SER A O 1
ATOM 1307 N N . VAL A 1 168 ? 0.012 -2.141 -26.517 1.00 94.50 168 VAL A N 1
ATOM 1308 C CA . VAL A 1 168 ? -1.197 -2.966 -26.342 1.00 94.50 168 VAL A CA 1
ATOM 1309 C C . VAL A 1 168 ? -2.446 -2.178 -26.735 1.00 94.50 168 VAL A C 1
ATOM 1311 O O . VAL A 1 168 ? -3.249 -2.656 -27.535 1.00 94.50 168 VAL A O 1
ATOM 1314 N N . LYS A 1 169 ? -2.578 -0.938 -26.249 1.00 93.94 169 LYS A N 1
ATOM 1315 C CA . LYS A 1 169 ? -3.724 -0.070 -26.552 1.00 93.94 169 LYS A CA 1
ATOM 1316 C C . LYS A 1 169 ? -3.871 0.245 -28.046 1.00 93.94 169 LYS A C 1
ATOM 1318 O O . LYS A 1 169 ? -5.002 0.319 -28.531 1.00 93.94 169 LYS A O 1
ATOM 1323 N N . GLN A 1 170 ? -2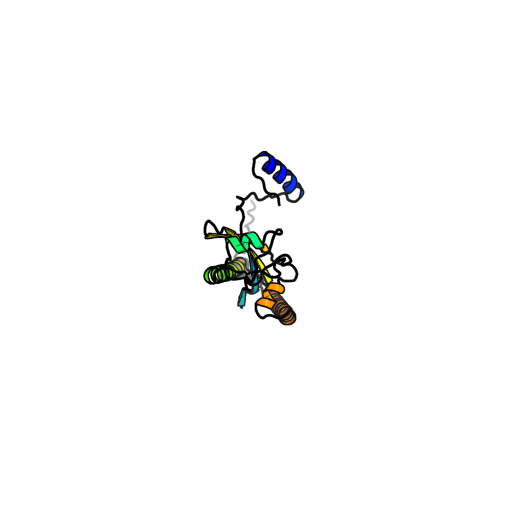.763 0.452 -28.762 1.00 93.75 170 GLN A N 1
ATOM 1324 C CA . GLN A 1 170 ? -2.776 0.742 -30.204 1.00 93.75 170 GLN A CA 1
ATOM 1325 C C . GLN A 1 170 ? -3.197 -0.467 -31.046 1.00 93.75 170 GLN A C 1
ATOM 1327 O O . GLN A 1 170 ? -3.785 -0.299 -32.110 1.00 93.75 170 GLN A O 1
ATOM 1332 N N . ASN A 1 171 ? -2.939 -1.679 -30.555 1.00 92.00 171 ASN A N 1
ATOM 1333 C CA . ASN A 1 171 ? -3.292 -2.921 -31.244 1.00 92.00 171 ASN A CA 1
ATOM 1334 C C . ASN A 1 171 ? -4.736 -3.386 -30.973 1.00 92.00 171 ASN A C 1
ATOM 1336 O O . ASN A 1 171 ? -5.158 -4.422 -31.491 1.00 92.00 171 ASN A O 1
ATOM 1340 N N . LEU A 1 172 ? -5.513 -2.641 -30.177 1.00 90.31 172 LEU A N 1
ATOM 1341 C CA . LEU A 1 172 ? -6.927 -2.937 -29.956 1.00 90.31 172 LEU A CA 1
ATOM 1342 C C . LEU A 1 172 ? -7.753 -2.602 -31.207 1.00 90.31 172 LEU A C 1
ATOM 1344 O O . LEU A 1 172 ? -7.694 -1.498 -31.746 1.00 90.31 172 LEU A O 1
ATOM 1348 N N . ASN A 1 173 ? -8.584 -3.549 -31.645 1.00 84.69 173 ASN A N 1
ATOM 1349 C CA . ASN A 1 173 ? -9.544 -3.321 -32.721 1.00 84.69 173 ASN A CA 1
ATOM 1350 C C . ASN A 1 173 ? -10.810 -2.657 -32.167 1.00 84.69 173 ASN A C 1
ATOM 1352 O O . ASN A 1 173 ? -11.571 -3.276 -31.429 1.00 84.69 173 ASN A O 1
ATOM 1356 N N . TYR A 1 174 ? -11.066 -1.413 -32.572 1.00 80.81 174 TYR A N 1
ATOM 1357 C CA . TYR A 1 174 ? -12.270 -0.666 -32.176 1.00 80.81 174 TYR A CA 1
ATOM 1358 C C . TYR A 1 174 ? -13.422 -0.786 -33.184 1.00 80.81 174 TYR A C 1
ATOM 1360 O O . TYR A 1 174 ? -14.537 -0.355 -32.906 1.00 80.81 174 TYR A O 1
ATOM 1368 N N . THR A 1 175 ? -13.164 -1.349 -34.370 1.00 78.75 175 THR A N 1
ATOM 1369 C CA . THR A 1 175 ? -14.161 -1.493 -35.439 1.00 78.75 175 THR A CA 1
ATOM 1370 C C . THR A 1 175 ? -14.430 -2.965 -35.714 1.00 78.75 175 THR A C 1
ATOM 1372 O O . THR A 1 175 ? -13.572 -3.680 -36.226 1.00 78.75 175 THR A O 1
ATOM 1375 N N . PHE A 1 176 ? -15.653 -3.403 -35.427 1.00 71.38 176 PHE A N 1
ATOM 1376 C CA . PHE A 1 176 ? -16.146 -4.716 -35.829 1.00 71.38 176 PHE A CA 1
ATOM 1377 C C . PHE A 1 176 ? -16.879 -4.583 -37.164 1.00 71.38 176 PHE A C 1
ATOM 1379 O O . PHE A 1 176 ? -18.008 -4.098 -37.222 1.00 71.38 176 PHE A O 1
ATOM 1386 N N . SER A 1 177 ? -16.252 -5.022 -38.252 1.00 61.09 177 SER A N 1
ATOM 1387 C CA . SER A 1 177 ? -16.964 -5.216 -39.518 1.00 61.09 177 SER A CA 1
ATOM 1388 C C . SER A 1 177 ? -17.611 -6.598 -39.494 1.00 61.09 177 SER A C 1
ATOM 1390 O O . SER A 1 177 ? -16.935 -7.596 -39.720 1.00 61.09 177 SER A O 1
ATOM 1392 N N . SER A 1 178 ? -18.905 -6.670 -39.174 1.00 68.88 178 SER A N 1
ATOM 1393 C CA . SER A 1 178 ? -19.658 -7.928 -39.203 1.00 68.88 178 SER A CA 1
ATOM 1394 C C . SER A 1 178 ? -20.501 -8.038 -40.472 1.00 68.88 178 SER A C 1
ATOM 1396 O O . SER A 1 178 ? -21.339 -7.178 -40.754 1.00 68.88 178 SER A O 1
ATOM 1398 N N . ASP A 1 179 ? -20.334 -9.134 -41.211 1.00 62.00 179 ASP A N 1
ATOM 1399 C CA . ASP A 1 179 ? -21.167 -9.455 -42.377 1.00 62.00 179 ASP A CA 1
ATOM 1400 C C . ASP A 1 179 ? -22.597 -9.895 -41.995 1.00 62.00 179 ASP A C 1
ATOM 1402 O O . ASP A 1 179 ? -23.492 -9.920 -42.844 1.00 62.00 179 ASP A O 1
ATOM 1406 N N . ILE A 1 180 ? -22.865 -10.149 -40.707 1.00 61.53 180 ILE A N 1
ATOM 1407 C CA . ILE A 1 180 ? -24.209 -10.462 -40.186 1.00 61.53 180 ILE A CA 1
ATOM 1408 C C . ILE A 1 180 ? -25.156 -9.264 -40.355 1.00 61.53 180 ILE A C 1
ATOM 1410 O O . ILE A 1 180 ? -26.312 -9.441 -40.737 1.00 61.53 180 ILE A O 1
ATOM 1414 N N . LEU A 1 181 ? -24.663 -8.034 -40.167 1.00 55.78 181 LEU A N 1
ATOM 1415 C CA . LEU A 1 181 ? -25.457 -6.817 -40.382 1.00 55.78 181 LEU A CA 1
ATOM 1416 C C . LEU A 1 181 ? -25.658 -6.493 -41.869 1.00 55.78 181 LEU A C 1
ATOM 1418 O O . LEU A 1 181 ? -26.669 -5.893 -42.230 1.00 55.78 181 LEU A O 1
ATOM 1422 N N . LYS A 1 182 ? -24.751 -6.938 -42.750 1.00 55.44 182 LYS A N 1
ATOM 1423 C CA . LYS A 1 182 ? -24.930 -6.812 -44.208 1.00 55.44 182 LYS A CA 1
ATOM 1424 C C . LYS A 1 182 ? -25.972 -7.791 -44.754 1.00 55.44 182 LYS A C 1
ATOM 1426 O O . LYS A 1 182 ? -26.631 -7.492 -45.744 1.00 55.44 182 LYS A O 1
ATOM 1431 N N . SER A 1 183 ? -26.149 -8.935 -44.095 1.00 55.38 183 SER A N 1
ATOM 1432 C CA . SER A 1 183 ? -27.026 -10.022 -44.553 1.00 55.38 183 SER A CA 1
ATOM 1433 C C . SER A 1 183 ? -28.494 -9.874 -44.110 1.00 55.38 183 SER A C 1
ATOM 1435 O O . SER A 1 183 ? -29.358 -10.586 -44.617 1.00 55.38 183 SER A O 1
ATOM 1437 N N . GLY A 1 184 ? -28.795 -8.962 -43.173 1.00 54.97 184 GLY A N 1
ATOM 1438 C CA . GLY A 1 184 ? -30.107 -8.848 -42.513 1.00 54.97 184 GLY A CA 1
ATOM 1439 C C . GLY A 1 184 ? -31.012 -7.687 -42.949 1.00 54.97 184 GLY A C 1
ATOM 1440 O O . GLY A 1 184 ? -32.168 -7.647 -42.535 1.00 54.97 184 GLY A O 1
ATOM 1441 N N . ILE A 1 185 ? -30.543 -6.752 -43.785 1.00 54.50 185 ILE A N 1
ATOM 1442 C CA . ILE A 1 185 ? -31.329 -5.579 -44.223 1.00 54.50 185 ILE A CA 1
ATOM 1443 C C . ILE A 1 185 ? -31.573 -5.638 -45.738 1.00 54.50 185 ILE A C 1
ATOM 1445 O O . ILE A 1 185 ? -31.248 -4.724 -46.485 1.00 54.50 185 ILE A O 1
ATOM 1449 N N . ASN A 1 186 ? -32.187 -6.723 -46.213 1.00 49.75 186 ASN A N 1
ATOM 1450 C CA . ASN A 1 186 ? -32.915 -6.693 -47.483 1.00 49.75 186 ASN A CA 1
ATOM 1451 C C . ASN A 1 186 ? -34.378 -6.378 -47.171 1.00 49.75 186 ASN A C 1
ATOM 1453 O O . ASN A 1 186 ? -35.212 -7.268 -46.999 1.00 49.75 186 ASN A O 1
ATOM 1457 N N . GLY A 1 187 ? -34.677 -5.082 -47.051 1.00 51.69 187 GLY A N 1
ATOM 1458 C CA . GLY A 1 187 ? -36.043 -4.592 -46.926 1.00 51.69 187 GLY A CA 1
ATOM 1459 C C . GLY A 1 187 ? -36.899 -5.133 -48.071 1.00 51.69 187 GLY A C 1
ATOM 1460 O O . GLY A 1 187 ? -36.682 -4.796 -49.236 1.00 51.69 187 GLY A O 1
ATOM 1461 N N . LYS A 1 188 ? -37.884 -5.980 -47.747 1.00 44.56 188 LYS A N 1
ATOM 1462 C CA . LYS A 1 188 ? -38.954 -6.351 -48.676 1.00 44.56 188 LYS A CA 1
ATOM 1463 C C . LYS A 1 188 ? -39.634 -5.057 -49.127 1.00 44.56 188 LYS A C 1
ATOM 1465 O O . LYS A 1 188 ? -40.304 -4.403 -48.332 1.00 44.56 188 LYS A O 1
ATOM 1470 N N . LYS A 1 189 ? -39.440 -4.674 -50.394 1.00 44.38 189 LYS A N 1
ATOM 1471 C CA . LYS A 1 189 ? -40.188 -3.590 -51.042 1.00 44.38 189 LYS A CA 1
ATOM 1472 C C . LYS A 1 189 ? -41.680 -3.863 -50.849 1.00 44.38 189 LYS A C 1
ATOM 1474 O O . LYS A 1 189 ? -42.203 -4.829 -51.397 1.00 44.38 189 LYS A O 1
ATOM 1479 N N . GLY A 1 190 ? -42.343 -3.018 -50.062 1.00 44.41 190 GLY A N 1
ATOM 1480 C CA . GLY A 1 190 ? -43.791 -3.026 -49.924 1.00 44.41 190 GLY A CA 1
ATOM 1481 C C . GLY A 1 190 ? -44.441 -2.841 -51.292 1.00 44.41 190 GLY A C 1
ATOM 1482 O O . GLY A 1 190 ? -44.187 -1.859 -51.993 1.00 44.41 190 GLY A O 1
ATOM 1483 N N . THR A 1 191 ? -45.265 -3.805 -51.681 1.00 40.66 191 THR A N 1
ATOM 1484 C CA . THR A 1 191 ? -46.183 -3.708 -52.810 1.00 40.66 191 THR A CA 1
ATOM 1485 C C . THR A 1 191 ? -47.176 -2.581 -52.535 1.00 40.66 191 THR A C 1
ATOM 1487 O O . THR A 1 191 ? -47.991 -2.678 -51.619 1.00 40.66 191 THR A O 1
ATOM 1490 N N . LYS A 1 192 ? -47.111 -1.495 -53.314 1.00 39.44 192 LYS A N 1
ATOM 1491 C CA . LYS A 1 192 ? -48.172 -0.482 -53.346 1.00 39.44 192 LYS A CA 1
ATOM 1492 C C . LYS A 1 192 ? -49.413 -1.107 -53.984 1.00 39.44 192 LYS A C 1
ATOM 1494 O O . LYS A 1 192 ? -49.473 -1.223 -55.204 1.00 39.44 192 LYS A O 1
ATOM 1499 N N . GLY A 1 193 ? -50.392 -1.482 -53.167 1.00 41.62 193 GLY A N 1
ATOM 1500 C CA . GLY A 1 193 ? -51.773 -1.602 -53.624 1.00 41.62 193 GLY A CA 1
ATOM 1501 C C . GLY A 1 193 ? -52.309 -0.207 -53.948 1.00 41.62 193 GLY A C 1
ATOM 1502 O O . GLY A 1 193 ? -52.270 0.685 -53.100 1.00 41.62 193 GLY A O 1
ATOM 1503 N N . LYS A 1 194 ? -52.760 -0.005 -55.185 1.00 40.22 194 LYS A N 1
ATOM 1504 C CA . LYS A 1 194 ? -53.742 1.025 -55.534 1.00 40.22 194 LYS A CA 1
ATOM 1505 C C . LYS A 1 194 ? -55.060 0.300 -55.817 1.00 40.22 194 LYS A C 1
ATOM 1507 O O . LYS A 1 194 ? -55.013 -0.809 -56.342 1.00 40.22 194 LYS A O 1
ATOM 1512 N N . LEU A 1 195 ? -56.154 0.938 -55.394 1.00 37.00 195 LEU A N 1
ATOM 1513 C CA . LEU A 1 195 ? -57.550 0.611 -55.706 1.00 37.00 195 LEU A CA 1
ATOM 1514 C C . LEU A 1 195 ? -57.743 0.191 -57.166 1.00 37.00 195 LEU A C 1
ATOM 1516 O O . LEU A 1 195 ? -57.097 0.831 -58.031 1.00 37.00 195 LEU A O 1
#

Nearest PDB structures (foldseek):
  2vpq-assembly1_A  TM=7.527E-01  e=6.430E-05  Staphylococcus aureus
  1w96-assembly3_C  TM=7.701E-01  e=2.600E-04  Saccharomyces cerevisiae
  1w96-assembly2_B  TM=7.350E-01  e=1.919E-04  Saccharomyces cerevisiae
  5csk-assembly1_B  TM=8.278E-01  e=6.084E-04  Saccharomyces cerevisiae S288C
  3tw6-assembly1_B-2  TM=6.203E-01  e=5.388E-04  Rhizobium etli CFN 42

Secondary structure (DSSP, 8-state):
----SSHHHHHHHHHHHHTT-S-----PPPSSPEEEEEEEEE-SS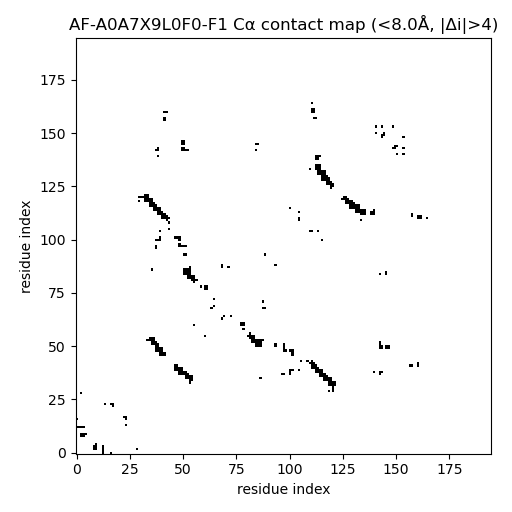-EEEEEEEEE--SS-HHHHHHHH-TTSS-SSSGGG-SEESS-SS-HHHHHHHHHHHHHHHHHTT--EEEEEEEEEETTTTEEEEEEEESS-GGGGHHHHHTTT--HHHHHHHHHHHHHHHHHHHHT-------HHHHHS-----------